Protein AF-0000000068163177 (afdb_homodimer)

Sequence (232 aa):
MLRAKVLPQILAQANTNGVQGTILLNEEGSLLASTGAGDHVVVAAIASNVWAQFQKLGNQDLEYMLFDCEQGRVVMTKVSTHLLCLYSDKSAEFGMLKRKAQVLREYLQEPLQQVFMLRAKVLPQILAQANTNGVQGTILLNEEGSLLASTGAGDHVVVAAIASNVWAQFQKLGNQDLEYMLFDCEQGRVVMTKVSTHLLCLYSDKSAEFGMLKRKAQVLREYLQEPLQQVF

Radius of gyration: 18.19 Å; Cα contacts (8 Å, |Δi|>4): 453; chains: 2; bounding box: 30×56×36 Å

Secondary structure (DSSP, 8-state):
---TTHHHHHHHTT--TTEEEEEEE-TTS-EEEEEESS-HHHHHHHHHHHHHHHHHTT-TTEEEEEEEESS-EEEEEEETTEEEEEEE-TTS-HHHHHHHHHHHHHHHHHHHHHH-/---TTHHHHHHHTT--TTEEEEEEE-TTS-EEEEEESS-HHHHHHHHHHHHHHHHHTT-TTEEEEEEEESS-EEEEEEETTEEEEEEE-TTS-HHHHHHHHHHHHHHHHHHHHHH-

Organism: Acanthamoeba castellanii (strain ATCC 30010 / Neff) (NCBI:txid1257118)

Foldseek 3Di:
DPPLVCLQVLQVVLCPQFWAKKFKFALVLHTSYMDGDDDVSVVSVVQNVVVVVVVVVPPVPDAKDWDDDPAWIKIWGDQPRMIMMIIGGPRDDPVSRVVSVVVSSVVCNVVVVVVD/DPPLVCLQVLQVVLCPQFWAKKFKFALVLHTSYMDGDDDVSVVSVVQNVVVVVVVVVPPVPDAKDWDDDPAWIKIWGDQPRMIMMIIGGPRDDPVSRVVSVVVSSVVCNVVVVVVD

pLDDT: mean 89.96, std 9.9, range [46.81, 98.0]

Solvent-accessible surface area (backbone atoms only — not comparable to full-atom values): 12173 Å² total; per-residue (Å²): 112,72,48,80,76,51,49,34,60,59,43,44,69,53,49,50,81,45,29,39,22,28,38,33,23,41,77,86,33,46,80,74,38,59,33,73,65,79,63,61,69,62,49,32,52,50,53,38,51,54,52,53,56,48,53,69,72,62,54,80,55,62,54,37,42,35,38,39,36,84,77,19,31,37,35,36,33,70,38,78,70,25,38,37,37,40,35,23,35,75,81,38,49,68,68,57,52,48,49,46,50,48,55,50,39,64,67,43,32,63,44,47,52,74,67,90,109,71,47,79,75,50,49,35,59,58,41,43,71,53,49,49,80,45,29,41,21,28,36,34,22,41,77,86,32,47,80,74,39,59,32,72,64,78,64,62,69,61,50,32,53,52,52,39,49,54,52,52,56,48,52,68,73,62,55,80,56,63,53,38,41,36,37,40,36,83,77,19,31,37,37,36,33,69,37,76,69,26,39,39,37,38,34,24,35,74,80,38,50,68,68,58,52,48,48,46,50,49,54,50,40,65,67,43,32,62,44,48,51,73,67,89

InterPro domains:
  IPR004942 R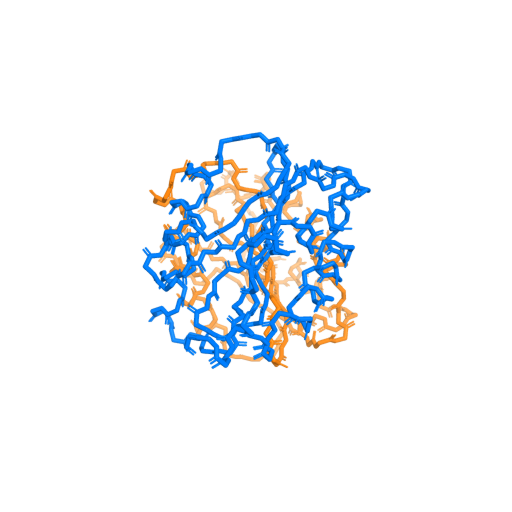oadblock/LAMTOR2 domain [PF03259] (11-85)
  IPR004942 Roadblock/LAMTOR2 domain [SM00960] (7-88)
  IPR037587 Ragulator complex protein LAMTOR2-like [PTHR13323] (1-115)

Structure (mmCIF, N/CA/C/O backbone):
data_AF-0000000068163177-model_v1
#
loop_
_entity.id
_entity.type
_entity.pdbx_description
1 polymer 'Roadblock/LC7 domain containing protein'
#
loop_
_atom_site.group_PDB
_atom_site.id
_atom_site.type_symbol
_atom_site.label_atom_id
_atom_site.label_alt_id
_atom_site.label_comp_id
_atom_site.label_asym_id
_atom_site.label_entity_id
_atom_site.label_seq_id
_atom_site.pdbx_PDB_ins_code
_atom_site.Cartn_x
_atom_site.Cartn_y
_atom_site.Cartn_z
_atom_site.occupancy
_atom_site.B_iso_or_equiv
_atom_site.auth_seq_id
_atom_site.auth_comp_id
_atom_site.auth_asym_id
_atom_site.auth_atom_id
_atom_site.pdbx_PDB_model_num
ATOM 1 N N . MET A 1 1 ? -8.633 27.281 13.719 1 46.81 1 MET A N 1
ATOM 2 C CA . MET A 1 1 ? -7.891 27.25 12.461 1 46.81 1 MET A CA 1
ATOM 3 C C . MET A 1 1 ? -6.504 26.641 12.656 1 46.81 1 MET A C 1
ATOM 5 O O . MET A 1 1 ? -5.77 27.047 13.562 1 46.81 1 MET A O 1
ATOM 9 N N . LEU A 1 2 ? -6.484 25.344 12.32 1 55.66 2 LEU A N 1
ATOM 10 C CA . LEU A 1 2 ? -5.164 24.812 12.609 1 55.66 2 LEU A CA 1
ATOM 11 C C . LEU A 1 2 ? -4.07 25.75 12.125 1 55.66 2 LEU A C 1
ATOM 13 O O . LEU A 1 2 ? -4.078 26.188 10.969 1 55.66 2 LEU A O 1
ATOM 17 N N . ARG A 1 3 ? -3.66 26.594 13.016 1 64 3 ARG A N 1
ATOM 18 C CA . ARG A 1 3 ? -2.586 27.531 12.703 1 64 3 ARG A CA 1
ATOM 19 C C . ARG A 1 3 ? -1.446 26.844 11.969 1 64 3 ARG A C 1
ATOM 21 O O . ARG A 1 3 ? -1.137 25.672 12.25 1 64 3 ARG A O 1
ATOM 28 N N . ALA A 1 4 ? -1.081 27.234 10.867 1 69.62 4 ALA A N 1
ATOM 29 C CA . ALA A 1 4 ? 0.028 26.797 10.023 1 69.62 4 ALA A CA 1
ATOM 30 C C . ALA A 1 4 ? 1.229 26.391 10.867 1 69.62 4 ALA A C 1
ATOM 32 O O . ALA A 1 4 ? 1.908 25.406 10.555 1 69.62 4 ALA A O 1
ATOM 33 N N . LYS A 1 5 ? 1.242 27 12.148 1 78 5 LYS A N 1
ATOM 34 C CA . LYS A 1 5 ? 2.443 26.766 12.953 1 78 5 LYS A CA 1
ATOM 35 C C . LYS A 1 5 ? 2.346 25.453 13.727 1 78 5 LYS A C 1
ATOM 37 O O . LYS A 1 5 ? 3.365 24.844 14.062 1 78 5 LYS A O 1
ATOM 42 N N . VAL A 1 6 ? 1.145 25.016 13.922 1 87.69 6 VAL A N 1
ATOM 43 C CA . VAL A 1 6 ? 0.939 23.859 14.781 1 87.69 6 VAL A CA 1
ATOM 44 C C . VAL A 1 6 ? 1.024 22.578 13.961 1 87.69 6 VAL A C 1
ATOM 46 O O . VAL A 1 6 ? 1.358 21.516 14.492 1 87.69 6 VAL A O 1
ATOM 49 N N . LEU A 1 7 ? 0.877 22.734 12.656 1 91.75 7 LEU A N 1
ATOM 50 C CA . LEU A 1 7 ? 0.772 21.562 11.789 1 91.75 7 LEU A CA 1
ATOM 51 C C . LEU A 1 7 ? 2.084 20.781 11.766 1 91.75 7 LEU A C 1
ATOM 53 O O . LEU A 1 7 ? 2.102 19.578 12.008 1 91.75 7 LEU A O 1
ATOM 57 N N . PRO A 1 8 ? 3.141 21.547 11.633 1 92.44 8 PRO A N 1
ATOM 58 C CA . PRO A 1 8 ? 4.398 20.797 11.641 1 92.44 8 PRO A CA 1
ATOM 59 C C . PRO A 1 8 ? 4.688 20.156 13 1 92.44 8 PRO A C 1
ATOM 61 O O . PRO A 1 8 ? 5.273 19.078 13.055 1 92.44 8 PRO A O 1
ATOM 64 N N . GLN A 1 9 ? 4.301 20.781 13.992 1 92.69 9 GLN A N 1
ATOM 65 C CA . GLN A 1 9 ? 4.504 20.234 15.328 1 92.69 9 GLN A CA 1
ATOM 66 C C . GLN A 1 9 ? 3.723 18.938 15.516 1 92.69 9 GLN A C 1
ATOM 68 O O . GLN A 1 9 ? 4.227 17.984 16.109 1 92.69 9 GLN A O 1
ATOM 73 N N . ILE A 1 10 ? 2.553 18.938 15.008 1 94.75 10 ILE A N 1
ATOM 74 C CA . ILE A 1 10 ? 1.701 17.75 15.102 1 94.75 10 ILE A CA 1
ATOM 75 C C . ILE A 1 10 ? 2.295 16.625 14.258 1 94.75 10 ILE A C 1
ATOM 77 O O . ILE A 1 10 ? 2.383 15.484 14.711 1 94.75 10 ILE A O 1
ATOM 81 N N . LEU A 1 11 ? 2.738 16.969 13.086 1 96.38 11 LEU A N 1
ATOM 82 C CA . LEU A 1 11 ? 3.311 15.977 12.18 1 96.38 11 LEU A CA 1
ATOM 83 C C . LEU A 1 11 ? 4.59 15.383 12.758 1 96.38 11 LEU A C 1
ATOM 85 O O . LEU A 1 11 ? 4.855 14.188 12.594 1 96.38 11 LEU A O 1
ATOM 89 N N . ALA A 1 12 ? 5.324 16.141 13.461 1 95.75 12 ALA A N 1
ATOM 90 C CA . ALA A 1 12 ? 6.625 15.742 13.984 1 95.75 12 ALA A CA 1
ATOM 91 C C . ALA A 1 12 ? 6.48 14.633 15.031 1 95.75 12 ALA A C 1
ATOM 93 O O . ALA A 1 12 ? 7.418 13.867 15.266 1 95.75 12 ALA A O 1
ATOM 94 N N . GLN A 1 13 ? 5.332 14.539 15.594 1 94.81 13 GLN A N 1
ATOM 95 C CA . GLN A 1 13 ? 5.082 13.523 16.625 1 94.81 13 GLN A CA 1
ATOM 96 C C . GLN A 1 13 ? 5.16 12.117 16.031 1 94.81 13 GLN A C 1
ATOM 98 O O . GLN A 1 13 ? 5.379 11.148 16.75 1 94.81 13 GLN A O 1
ATOM 103 N N . ALA A 1 14 ? 4.988 12.031 14.758 1 96.19 14 ALA A N 1
ATOM 104 C CA . ALA A 1 14 ? 5 10.727 14.117 1 96.19 14 ALA A CA 1
ATOM 105 C C . ALA A 1 14 ? 6.426 10.305 13.758 1 96.19 14 ALA A C 1
ATOM 107 O O . ALA A 1 14 ? 6.672 9.133 13.445 1 96.19 14 ALA A O 1
ATOM 108 N N . ASN A 1 15 ? 7.391 11.234 13.859 1 95.88 15 ASN A N 1
ATOM 109 C CA . ASN A 1 15 ? 8.742 10.961 13.383 1 95.88 15 ASN A CA 1
ATOM 110 C C . ASN A 1 15 ? 9.578 10.242 14.438 1 95.88 15 ASN A C 1
ATOM 112 O O . ASN A 1 15 ? 10.633 10.734 14.844 1 95.88 15 ASN A O 1
ATOM 116 N N . THR A 1 16 ? 9.117 9.164 14.859 1 95.38 16 THR A N 1
ATOM 117 C CA . THR A 1 16 ? 9.781 8.289 15.82 1 95.38 16 THR A CA 1
ATOM 118 C C . THR A 1 16 ? 9.805 6.848 15.305 1 95.38 16 THR A C 1
ATOM 120 O O . THR A 1 16 ? 9.117 6.516 14.344 1 95.38 16 THR A O 1
ATOM 123 N N . ASN A 1 17 ? 10.68 6.031 15.844 1 94.25 17 ASN A N 1
ATOM 124 C CA . ASN A 1 17 ? 10.719 4.598 15.57 1 94.25 17 ASN A CA 1
ATOM 125 C C . ASN A 1 17 ? 10.906 4.309 14.086 1 94.25 17 ASN A C 1
ATOM 127 O O . ASN A 1 17 ? 10.148 3.535 13.5 1 94.25 17 ASN A O 1
ATOM 131 N N . GLY A 1 18 ? 11.875 5.023 13.492 1 95.06 18 GLY A N 1
ATOM 132 C CA . GLY A 1 18 ? 12.266 4.727 12.125 1 95.06 18 GLY A CA 1
ATOM 133 C C . GLY A 1 18 ? 11.578 5.613 11.102 1 95.06 18 GLY A C 1
ATOM 134 O O . GLY A 1 18 ? 11.969 5.637 9.938 1 95.06 18 GLY A O 1
ATOM 135 N N . VAL A 1 19 ? 10.555 6.371 11.547 1 96.88 19 VAL A N 1
ATOM 136 C CA . VAL A 1 19 ? 9.891 7.316 10.656 1 96.88 19 VAL A CA 1
ATOM 137 C C . VAL A 1 19 ? 10.797 8.516 10.398 1 96.88 19 VAL A C 1
ATOM 139 O O . VAL A 1 19 ? 11.242 9.18 11.336 1 96.88 19 VAL A O 1
ATOM 142 N N . GLN A 1 20 ? 11.047 8.734 9.164 1 96.56 20 GLN A N 1
ATOM 143 C CA . GLN A 1 20 ? 12.031 9.75 8.781 1 96.56 20 GLN A CA 1
ATOM 144 C C . GLN A 1 20 ? 11.352 11.07 8.438 1 96.56 20 GLN A C 1
ATOM 146 O O . GLN A 1 20 ? 11.977 12.133 8.523 1 96.56 20 GLN A O 1
ATOM 151 N N . GLY A 1 21 ? 10.102 10.945 8.008 1 96.94 21 GLY A N 1
ATOM 152 C CA . GLY A 1 21 ? 9.406 12.172 7.652 1 96.94 21 GLY A CA 1
ATOM 153 C C . GLY A 1 21 ? 7.906 11.984 7.512 1 96.94 21 GLY A C 1
ATOM 154 O O . GLY A 1 21 ? 7.43 10.867 7.328 1 96.94 21 GLY A O 1
ATOM 155 N N . THR A 1 22 ? 7.199 13.07 7.691 1 97.94 22 THR A N 1
ATOM 156 C CA . THR A 1 22 ? 5.746 13.156 7.555 1 97.94 22 THR A CA 1
ATOM 157 C C . THR A 1 22 ? 5.348 14.406 6.777 1 97.94 22 THR A C 1
ATOM 159 O O . THR A 1 22 ? 5.82 15.508 7.074 1 97.94 22 THR A O 1
ATOM 162 N N . ILE A 1 23 ? 4.52 14.203 5.766 1 97.62 23 ILE A N 1
ATOM 163 C CA . ILE A 1 23 ? 4.121 15.359 4.977 1 97.62 23 ILE A CA 1
ATOM 164 C C . ILE A 1 23 ? 2.604 15.383 4.812 1 97.62 23 ILE A C 1
ATOM 166 O O . ILE A 1 23 ? 1.957 14.328 4.832 1 97.62 23 ILE A O 1
ATOM 170 N N . LEU A 1 24 ? 2.062 16.547 4.707 1 97.06 24 LEU A N 1
ATOM 171 C CA . LEU A 1 24 ? 0.651 16.797 4.43 1 97.06 24 LEU A CA 1
ATOM 172 C C . LEU A 1 24 ? 0.483 17.594 3.143 1 97.06 24 LEU A C 1
ATOM 174 O O . LEU A 1 24 ? 1.096 18.656 2.977 1 97.06 24 LEU A O 1
ATOM 178 N N . LEU A 1 25 ? -0.312 17.047 2.297 1 96.81 25 LEU A N 1
ATOM 179 C CA . LEU A 1 25 ? -0.521 17.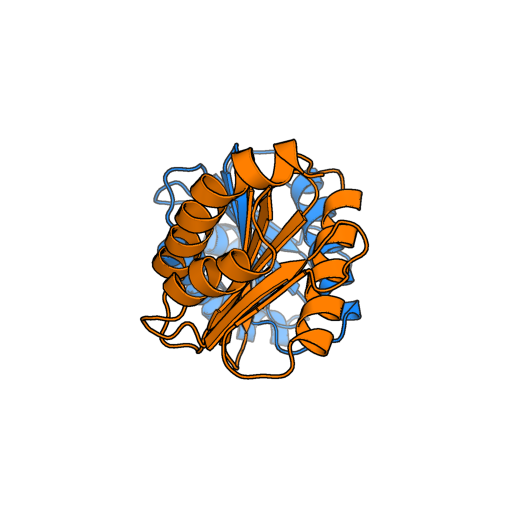656 0.991 1 96.81 25 LEU A CA 1
ATOM 180 C C . LEU A 1 25 ? -1.972 18.094 0.823 1 96.81 25 LEU A C 1
ATOM 182 O O . LEU A 1 25 ? -2.883 17.469 1.362 1 96.81 25 LEU A O 1
ATOM 186 N N . ASN A 1 26 ? -2.182 19.094 0.097 1 94.44 26 ASN A N 1
ATOM 187 C CA . ASN A 1 26 ? -3.551 19.438 -0.269 1 94.44 26 ASN A CA 1
ATOM 188 C C . ASN A 1 26 ? -4.035 18.641 -1.467 1 94.44 26 ASN A C 1
ATOM 190 O O . ASN A 1 26 ? -3.336 17.734 -1.938 1 94.44 26 ASN A O 1
ATOM 194 N N . GLU A 1 27 ? -5.211 18.953 -1.927 1 89.81 27 GLU A N 1
ATOM 195 C CA . GLU A 1 27 ? -5.855 18.172 -2.971 1 89.81 27 GLU A CA 1
ATOM 196 C C . GLU A 1 27 ? -5.086 18.25 -4.285 1 89.81 27 GLU A C 1
ATOM 198 O O . GLU A 1 27 ? -5.129 17.328 -5.098 1 89.81 27 GLU A O 1
ATOM 203 N N . GLU A 1 28 ? -4.309 19.297 -4.445 1 92.12 28 GLU A N 1
ATOM 204 C CA . GLU A 1 28 ? -3.551 19.531 -5.672 1 92.12 28 GLU A CA 1
ATOM 205 C C . GLU A 1 28 ? -2.184 18.859 -5.609 1 92.12 28 GLU A C 1
ATOM 207 O O . GLU A 1 28 ? -1.454 18.828 -6.602 1 92.12 28 GLU A O 1
ATOM 212 N N . GLY A 1 29 ? -1.854 18.391 -4.461 1 94.06 29 GLY A N 1
ATOM 213 C CA . GLY A 1 29 ? -0.561 17.75 -4.301 1 94.06 29 GLY A CA 1
ATOM 214 C C . GLY A 1 29 ? 0.517 18.688 -3.793 1 94.06 29 GLY A C 1
ATOM 215 O O . GLY A 1 29 ? 1.697 18.328 -3.773 1 94.06 29 GLY A O 1
ATOM 216 N N . SER A 1 30 ? 0.108 19.844 -3.453 1 94.38 30 SER A N 1
ATOM 217 C CA . SER A 1 30 ? 1.048 20.797 -2.895 1 94.38 30 SER A CA 1
ATOM 218 C C . SER A 1 30 ? 1.297 20.547 -1.414 1 94.38 30 SER A C 1
ATOM 220 O O . SER A 1 30 ? 0.374 20.188 -0.677 1 94.38 30 SER A O 1
ATOM 222 N N . LEU A 1 31 ? 2.469 20.875 -0.985 1 94.62 31 LEU A N 1
ATOM 223 C CA . LEU A 1 31 ? 2.887 20.641 0.394 1 94.62 31 LEU A CA 1
ATOM 224 C C . LEU A 1 31 ? 2.27 21.672 1.331 1 94.62 31 LEU A C 1
ATOM 226 O O . LEU A 1 31 ? 2.426 22.875 1.123 1 94.62 31 LEU A O 1
ATOM 230 N N . LEU A 1 32 ? 1.556 21.234 2.318 1 93.25 32 LEU A N 1
ATOM 231 C CA . LEU A 1 32 ? 1.013 22.109 3.35 1 93.25 32 LEU A CA 1
ATOM 232 C C . LEU A 1 32 ? 1.948 22.172 4.551 1 93.25 32 LEU A C 1
ATOM 234 O O . LEU A 1 32 ? 2.098 23.234 5.168 1 93.25 32 LEU A O 1
ATOM 238 N N . ALA A 1 33 ? 2.5 21.094 4.859 1 94.94 33 ALA A N 1
ATOM 239 C CA . ALA A 1 33 ? 3.434 20.984 5.977 1 94.94 33 ALA A CA 1
ATOM 240 C C . ALA A 1 33 ? 4.297 19.734 5.852 1 94.94 33 ALA A C 1
ATOM 242 O O . ALA A 1 33 ? 3.889 18.75 5.227 1 94.94 33 ALA A O 1
ATOM 243 N N . SER A 1 34 ? 5.402 19.766 6.387 1 96.56 34 SER A N 1
ATOM 244 C CA . SER A 1 34 ? 6.32 18.641 6.332 1 96.56 34 SER A CA 1
ATOM 245 C C . SER A 1 34 ? 7.293 18.656 7.504 1 96.56 34 SER A C 1
ATOM 247 O O . SER A 1 34 ? 7.617 19.719 8.031 1 96.56 34 SER A O 1
ATOM 249 N N . THR A 1 35 ? 7.672 17.531 7.898 1 96.75 35 THR A N 1
ATOM 250 C CA . THR A 1 35 ? 8.688 17.359 8.938 1 96.75 35 THR A CA 1
ATOM 251 C C . THR A 1 35 ? 9.609 16.188 8.602 1 96.75 35 THR A C 1
ATOM 253 O O . THR A 1 35 ? 9.211 15.258 7.891 1 96.75 35 THR A O 1
ATOM 256 N N . GLY A 1 36 ? 10.891 16.312 9.203 1 95.12 36 GLY A N 1
ATOM 257 C CA . GLY A 1 36 ? 11.828 15.219 9.008 1 95.12 36 GLY A CA 1
ATOM 258 C C . GLY A 1 36 ? 12.867 15.508 7.938 1 95.12 36 GLY A C 1
ATOM 259 O O . GLY A 1 36 ? 13.062 16.656 7.551 1 95.12 36 GLY A O 1
ATOM 260 N N . ALA A 1 37 ? 13.492 14.461 7.586 1 89.81 37 ALA A N 1
ATOM 261 C CA . ALA A 1 37 ? 14.594 14.555 6.629 1 89.81 37 ALA A CA 1
ATOM 262 C C . ALA A 1 37 ? 14.141 14.141 5.23 1 89.81 37 ALA A C 1
ATOM 264 O O . ALA A 1 37 ? 13.125 13.453 5.078 1 89.81 37 ALA A O 1
ATOM 265 N N . GLY A 1 38 ? 14.867 14.672 4.223 1 86 38 GLY A N 1
ATOM 266 C CA . GLY A 1 38 ? 14.609 14.227 2.863 1 86 38 GLY A CA 1
ATOM 267 C C . GLY A 1 38 ? 14.07 15.32 1.965 1 86 38 GLY A C 1
ATOM 268 O O . GLY A 1 38 ? 13.898 16.469 2.404 1 86 38 GLY A O 1
ATOM 269 N N . ASP A 1 39 ? 13.82 14.898 0.741 1 90.75 39 ASP A N 1
ATOM 270 C CA . ASP A 1 39 ? 13.266 15.812 -0.251 1 90.75 39 ASP A CA 1
ATOM 271 C C . ASP A 1 39 ? 11.742 15.727 -0.281 1 90.75 39 ASP A C 1
ATOM 273 O O . ASP A 1 39 ? 11.172 14.961 -1.063 1 90.75 39 ASP A O 1
ATOM 277 N N . HIS A 1 40 ? 11.086 16.562 0.442 1 93.5 40 HIS A N 1
ATOM 278 C CA . HIS A 1 40 ? 9.648 16.5 0.667 1 93.5 40 HIS A CA 1
ATOM 279 C C . HIS A 1 40 ? 8.875 16.875 -0.592 1 93.5 40 HIS A C 1
ATOM 281 O O . HIS A 1 40 ? 7.77 16.375 -0.818 1 93.5 40 HIS A O 1
ATOM 287 N N . VAL A 1 41 ? 9.445 17.75 -1.405 1 92.06 41 VAL A N 1
ATOM 288 C CA . VAL A 1 41 ? 8.758 18.172 -2.623 1 92.06 41 VAL A CA 1
ATOM 289 C C . VAL A 1 41 ? 8.711 17 -3.615 1 92.06 41 VAL A C 1
ATOM 291 O O . VAL A 1 41 ? 7.684 16.781 -4.266 1 92.06 41 VAL A O 1
ATOM 294 N N . VAL A 1 42 ? 9.797 16.266 -3.656 1 88.81 42 VAL A N 1
ATOM 295 C CA . VAL A 1 42 ? 9.859 15.102 -4.543 1 88.81 42 VAL A CA 1
ATOM 296 C C . VAL A 1 42 ? 8.883 14.031 -4.055 1 88.81 42 VAL A C 1
ATOM 298 O O . VAL A 1 42 ? 8.117 13.469 -4.844 1 88.81 42 VAL A O 1
ATOM 301 N N . VAL A 1 43 ? 8.82 13.82 -2.76 1 90.69 43 VAL A N 1
ATOM 302 C CA . VAL A 1 43 ? 7.934 12.828 -2.176 1 90.69 43 VAL A CA 1
ATOM 303 C C . VAL A 1 43 ? 6.48 13.242 -2.391 1 90.69 43 VAL A C 1
ATOM 305 O O . VAL A 1 43 ? 5.637 12.414 -2.736 1 90.69 43 VAL A O 1
ATOM 308 N N . ALA A 1 44 ? 6.289 14.5 -2.307 1 94.31 44 ALA A N 1
ATOM 309 C CA . ALA A 1 44 ? 4.938 15.031 -2.488 1 94.31 44 ALA A CA 1
ATOM 310 C C . ALA A 1 44 ? 4.434 14.766 -3.904 1 94.31 44 ALA A C 1
ATOM 312 O O . ALA A 1 44 ? 3.295 14.328 -4.094 1 94.31 44 ALA A O 1
ATOM 313 N N . ALA A 1 45 ? 5.242 14.977 -4.832 1 90.12 45 ALA A N 1
ATOM 314 C CA . ALA A 1 45 ? 4.891 14.773 -6.234 1 90.12 45 ALA A CA 1
ATOM 315 C C . ALA A 1 45 ? 4.547 13.312 -6.508 1 90.12 45 ALA A C 1
ATOM 317 O O . ALA A 1 45 ? 3.529 13.016 -7.137 1 90.12 45 ALA A O 1
ATOM 318 N N . ILE A 1 46 ? 5.324 12.492 -5.941 1 86.88 46 ILE A N 1
ATOM 319 C CA . ILE A 1 46 ? 5.133 11.062 -6.152 1 86.88 46 ILE A CA 1
ATOM 320 C C . ILE A 1 46 ? 3.863 10.602 -5.438 1 86.88 46 ILE A C 1
ATOM 322 O O . ILE A 1 46 ? 2.996 9.969 -6.043 1 86.88 46 ILE A O 1
ATOM 326 N N . ALA A 1 47 ? 3.795 10.945 -4.184 1 92.19 47 ALA A N 1
ATOM 327 C CA . ALA A 1 47 ? 2.66 10.531 -3.359 1 92.19 47 ALA A CA 1
ATOM 328 C C . ALA A 1 47 ? 1.343 11.016 -3.961 1 92.19 47 ALA A C 1
ATOM 330 O O . ALA A 1 47 ? 0.386 10.242 -4.066 1 92.19 47 ALA A O 1
ATOM 331 N N . SER A 1 48 ? 1.329 12.219 -4.395 1 93.25 48 SER A N 1
ATOM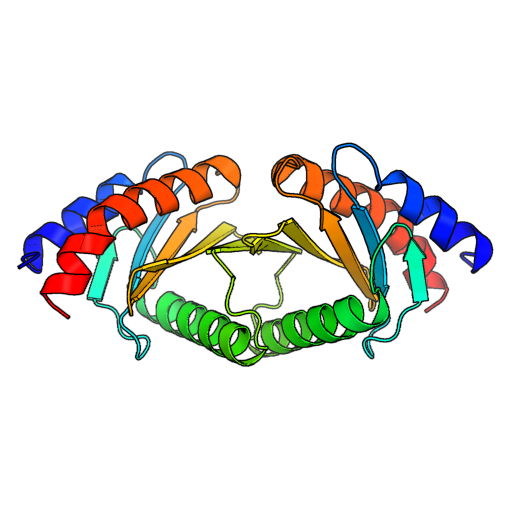 332 C CA . SER A 1 48 ? 0.095 12.773 -4.941 1 93.25 48 SER A CA 1
ATOM 333 C C . SER A 1 48 ? -0.304 12.07 -6.234 1 93.25 48 SER A C 1
ATOM 335 O O . SER A 1 48 ? -1.486 11.805 -6.465 1 93.25 48 SER A O 1
ATOM 337 N N . ASN A 1 49 ? 0.6 11.742 -7.051 1 87.31 49 ASN A N 1
ATOM 338 C CA . ASN A 1 49 ? 0.319 11.039 -8.297 1 87.31 49 ASN A CA 1
ATOM 339 C C . ASN A 1 49 ? -0.205 9.633 -8.047 1 87.31 49 ASN A C 1
ATOM 341 O O . ASN A 1 49 ? -1.189 9.211 -8.656 1 87.31 49 ASN A O 1
ATOM 345 N N . VAL A 1 50 ? 0.372 8.984 -7.215 1 86.75 50 VAL A N 1
ATOM 346 C CA . VAL A 1 50 ? 0.002 7.609 -6.902 1 86.75 50 VAL A CA 1
ATOM 347 C C . VAL A 1 50 ? -1.41 7.574 -6.324 1 86.75 50 VAL A C 1
ATOM 349 O O . VAL A 1 50 ? -2.25 6.785 -6.766 1 86.75 50 VAL A O 1
ATOM 352 N N . TRP A 1 51 ? -1.615 8.43 -5.398 1 90.94 51 TRP A N 1
ATOM 353 C CA . TRP A 1 51 ? -2.932 8.477 -4.77 1 90.94 51 TRP A CA 1
ATOM 354 C C . TRP A 1 51 ? -4.008 8.852 -5.781 1 90.94 51 TRP A C 1
ATOM 356 O O . TRP A 1 51 ? -5.078 8.242 -5.816 1 90.94 51 TRP A O 1
ATOM 366 N N . ALA A 1 52 ? -3.709 9.844 -6.609 1 87.25 52 ALA A N 1
ATOM 367 C CA . ALA A 1 52 ? -4.668 10.305 -7.613 1 87.25 52 ALA A CA 1
ATOM 368 C C . ALA A 1 52 ? -5 9.188 -8.602 1 87.25 52 ALA A C 1
ATOM 370 O O . ALA A 1 52 ? -6.16 9.016 -8.984 1 87.25 52 ALA A O 1
ATOM 371 N N . GLN A 1 53 ? -4.066 8.477 -9.008 1 82.06 53 GLN A N 1
ATOM 372 C CA . GLN A 1 53 ? -4.27 7.379 -9.945 1 82.06 53 GLN A CA 1
ATOM 373 C C . GLN A 1 53 ? -5.121 6.273 -9.328 1 82.06 53 GLN A C 1
ATOM 375 O O . GLN A 1 53 ? -5.98 5.695 -9.992 1 82.06 53 GLN A O 1
ATOM 380 N N . PHE A 1 54 ? -4.848 6.027 -8.086 1 80.69 54 PHE A N 1
ATOM 381 C CA . PHE A 1 54 ? -5.633 5.02 -7.383 1 80.69 54 PHE A CA 1
ATOM 382 C C . PHE A 1 54 ? -7.094 5.449 -7.273 1 80.69 54 PHE A C 1
ATOM 384 O O . PHE A 1 54 ? -8 4.629 -7.441 1 80.69 54 PHE A O 1
ATOM 391 N N . GLN A 1 55 ? -7.336 6.656 -6.996 1 81.25 55 GLN A N 1
ATOM 392 C CA . GLN A 1 55 ? -8.688 7.184 -6.863 1 81.25 55 GLN A CA 1
ATOM 393 C C . GLN A 1 55 ? -9.461 7.051 -8.172 1 81.25 55 GLN A C 1
ATOM 395 O O . GLN A 1 55 ? -10.672 6.824 -8.164 1 81.25 55 GLN A O 1
ATOM 400 N N . LYS A 1 56 ? -8.781 7.141 -9.18 1 80.19 56 LYS A N 1
ATOM 401 C CA . LYS A 1 56 ? -9.414 7.035 -10.492 1 80.19 56 LYS A CA 1
ATOM 402 C C . LYS A 1 56 ? -9.891 5.613 -10.766 1 80.19 56 LYS A C 1
ATOM 404 O O . LYS A 1 56 ? -10.852 5.402 -11.508 1 80.19 56 LYS A O 1
ATOM 409 N N . LEU A 1 57 ? -9.203 4.617 -10.219 1 72.5 57 LEU A N 1
ATOM 410 C CA . LEU A 1 57 ? -9.516 3.215 -10.477 1 72.5 57 LEU A CA 1
ATOM 411 C C . LEU A 1 57 ? -10.727 2.766 -9.664 1 72.5 57 LEU A C 1
ATOM 413 O O . LEU A 1 57 ? -11.25 1.671 -9.875 1 72.5 57 LEU A O 1
ATOM 417 N N . GLY A 1 58 ? -11.5 3.725 -9.055 1 59.75 58 GLY A N 1
ATOM 418 C CA . GLY A 1 58 ? -12.828 3.518 -8.516 1 59.75 58 GLY A CA 1
ATOM 419 C C . GLY A 1 58 ? -12.82 2.871 -7.141 1 59.75 58 GLY A C 1
ATOM 420 O O . GLY A 1 58 ? -13.859 2.406 -6.664 1 59.75 58 GLY A O 1
ATOM 421 N N . ASN A 1 59 ? -11.664 2.59 -6.633 1 61.16 59 ASN A N 1
ATOM 422 C CA . ASN A 1 59 ? -11.797 1.98 -5.312 1 61.16 59 ASN A CA 1
ATOM 423 C C . ASN A 1 59 ? -11.812 3.033 -4.211 1 61.16 59 ASN A C 1
ATOM 425 O O . ASN A 1 59 ? -10.781 3.314 -3.6 1 61.16 59 ASN A O 1
ATOM 429 N N . GLN A 1 60 ? -13.109 3.648 -4.152 1 60.62 60 GLN A N 1
ATOM 430 C CA . GLN A 1 60 ? -13.352 4.816 -3.311 1 60.62 60 GLN A CA 1
ATOM 431 C C . GLN A 1 60 ? -13.211 4.469 -1.833 1 60.62 60 GLN A C 1
ATOM 433 O O . GLN A 1 60 ? -13.094 5.355 -0.988 1 60.62 60 GLN A O 1
ATOM 438 N N . ASP A 1 61 ? -13 3.191 -1.618 1 76.94 61 ASP A N 1
ATOM 439 C CA . ASP A 1 61 ? -13.023 2.891 -0.191 1 76.94 61 ASP A CA 1
ATOM 440 C C . ASP A 1 61 ? -11.625 2.58 0.33 1 76.94 61 ASP A C 1
ATOM 442 O O . ASP A 1 61 ? -11.469 1.892 1.342 1 76.94 61 ASP A O 1
ATOM 446 N N . LEU A 1 62 ? -10.703 3.193 -0.249 1 82.25 62 LEU A N 1
ATOM 447 C CA . LEU A 1 62 ? -9.336 2.963 0.206 1 82.25 62 LEU A CA 1
ATOM 448 C C . LEU A 1 62 ? -9.047 3.764 1.47 1 82.25 62 LEU A C 1
ATOM 450 O O . LEU A 1 62 ? -9.297 4.969 1.518 1 82.25 62 LEU A O 1
ATOM 454 N N . GLU A 1 63 ? -8.609 3.07 2.523 1 91.44 63 GLU A N 1
ATOM 455 C CA . GLU A 1 63 ? -8.289 3.758 3.771 1 91.44 63 GLU A CA 1
ATOM 456 C C . GLU A 1 63 ? -6.801 4.078 3.861 1 91.44 63 GLU A C 1
ATOM 458 O O . GLU A 1 63 ? -6.422 5.215 4.16 1 91.44 63 GLU A O 1
ATOM 463 N N . TYR A 1 64 ? -5.934 3.062 3.668 1 94.94 64 TYR A N 1
ATOM 464 C CA . TYR A 1 64 ? -4.488 3.242 3.748 1 94.94 64 TYR A CA 1
ATOM 465 C C . TYR A 1 64 ? -3.783 2.508 2.615 1 94.94 64 TYR A C 1
ATOM 467 O O . TYR A 1 64 ? -4.191 1.408 2.23 1 94.94 64 TYR A O 1
ATOM 475 N N . MET A 1 65 ? -2.82 3.182 2.072 1 93.94 65 MET A N 1
ATOM 476 C CA . MET A 1 65 ? -1.897 2.566 1.124 1 93.94 65 MET A CA 1
ATOM 477 C C . MET A 1 65 ? -0.496 2.465 1.717 1 93.94 65 MET A C 1
ATOM 479 O O . MET A 1 65 ? 0.042 3.453 2.221 1 93.94 65 MET A O 1
ATOM 483 N N . LEU A 1 66 ? 0.103 1.259 1.693 1 94.69 66 LEU A N 1
ATOM 484 C CA . LEU A 1 66 ? 1.446 1.054 2.223 1 94.69 66 LEU A CA 1
ATOM 485 C C . LEU A 1 66 ? 2.371 0.485 1.151 1 94.69 66 LEU A C 1
ATOM 487 O O . LEU A 1 66 ? 1.967 -0.38 0.372 1 94.69 66 LEU A O 1
ATOM 491 N N . PHE A 1 67 ? 3.568 1.022 1.153 1 92.88 67 PHE A N 1
ATOM 492 C CA . PHE A 1 67 ? 4.57 0.616 0.177 1 92.88 67 PHE A CA 1
ATOM 493 C C . PHE A 1 67 ? 5.832 0.12 0.874 1 92.88 67 PHE A C 1
ATOM 495 O O . PHE A 1 67 ? 6.328 0.759 1.805 1 92.88 67 PHE A O 1
ATOM 502 N N . ASP A 1 68 ? 6.23 -1.009 0.51 1 93.5 68 ASP A N 1
ATOM 503 C CA . ASP A 1 68 ? 7.527 -1.536 0.924 1 93.5 68 ASP A CA 1
ATOM 504 C C . ASP A 1 68 ? 8.547 -1.427 -0.203 1 93.5 68 ASP A C 1
ATOM 506 O O . ASP A 1 68 ? 8.453 -2.137 -1.206 1 93.5 68 ASP A O 1
ATOM 510 N N . CYS A 1 69 ? 9.477 -0.611 -0.088 1 88.94 69 CYS A N 1
ATOM 511 C CA . CYS A 1 69 ? 10.523 -0.392 -1.08 1 88.94 69 CYS A CA 1
ATOM 512 C C . CYS A 1 69 ? 11.891 -0.77 -0.523 1 88.94 69 CYS A C 1
ATOM 514 O O . CYS A 1 69 ? 12.039 -1.005 0.679 1 88.94 69 CYS A O 1
ATOM 516 N N . GLU A 1 70 ? 12.852 -0.88 -1.362 1 87 70 GLU A N 1
ATOM 517 C CA . GLU A 1 70 ? 14.195 -1.282 -0.962 1 87 70 GLU A CA 1
ATOM 518 C C . GLU A 1 70 ? 14.773 -0.319 0.07 1 87 70 GLU A C 1
ATOM 520 O O . GLU A 1 70 ? 15.477 -0.739 0.994 1 87 70 GLU A O 1
ATOM 525 N N . GLN A 1 71 ? 14.406 0.931 -0.085 1 85.5 71 GLN A N 1
ATOM 526 C CA . GLN A 1 71 ? 15.078 1.93 0.742 1 85.5 71 GLN A CA 1
ATOM 527 C C . GLN A 1 71 ? 14.203 2.342 1.923 1 85.5 71 GLN A C 1
ATOM 529 O O . GLN A 1 71 ? 14.641 3.09 2.797 1 85.5 71 GLN A O 1
ATOM 534 N N . GLY A 1 72 ? 12.977 1.92 1.959 1 91.44 72 GLY A N 1
ATOM 535 C CA . GLY A 1 72 ? 12.094 2.336 3.039 1 91.44 72 GLY A CA 1
ATOM 536 C C . GLY A 1 72 ? 10.641 1.969 2.801 1 91.44 72 GLY A C 1
ATOM 537 O O . GLY A 1 72 ? 10.336 1.164 1.917 1 91.44 72 GLY A O 1
ATOM 538 N N . ARG A 1 73 ? 9.836 2.461 3.693 1 94 73 ARG A N 1
ATOM 539 C CA . ARG A 1 73 ? 8.398 2.189 3.65 1 94 73 ARG A CA 1
ATOM 540 C C . ARG A 1 73 ? 7.598 3.484 3.713 1 94 73 ARG A C 1
ATOM 542 O O . ARG A 1 73 ? 8.062 4.484 4.258 1 94 73 ARG A O 1
ATOM 549 N N . VAL A 1 74 ? 6.438 3.428 3.072 1 94.38 74 VAL A N 1
ATOM 550 C CA . VAL A 1 74 ? 5.598 4.621 2.998 1 94.38 74 VAL A CA 1
ATOM 551 C C . VAL A 1 74 ? 4.148 4.25 3.303 1 94.38 74 VAL A C 1
ATOM 553 O O . VAL A 1 74 ? 3.67 3.189 2.895 1 94.38 74 VAL A O 1
ATOM 556 N N . VAL A 1 75 ? 3.475 5.055 4.047 1 96.88 75 VAL A N 1
ATOM 557 C CA . VAL A 1 75 ? 2.031 4.934 4.219 1 96.88 75 VAL A CA 1
ATOM 558 C C . VAL A 1 75 ? 1.351 6.238 3.805 1 96.88 75 VAL A C 1
ATOM 560 O O . VAL A 1 75 ? 1.866 7.328 4.07 1 96.88 75 VAL A O 1
ATOM 563 N N . MET A 1 76 ? 0.227 6.121 3.121 1 96.56 76 MET A N 1
ATOM 564 C CA . MET A 1 76 ? -0.563 7.27 2.691 1 96.56 76 MET A CA 1
ATOM 565 C C . MET A 1 76 ? -2.031 7.09 3.064 1 96.56 76 MET A C 1
ATOM 567 O O . MET A 1 76 ? -2.562 5.98 2.998 1 96.56 76 MET A O 1
ATOM 571 N N . THR A 1 77 ? -2.668 8.148 3.367 1 96.56 77 THR A N 1
ATOM 572 C CA . THR A 1 77 ? -4.102 8.125 3.639 1 96.56 77 THR A CA 1
ATOM 573 C C . THR A 1 77 ? -4.719 9.5 3.441 1 96.56 77 THR A C 1
ATOM 575 O O . THR A 1 77 ? -4.059 10.523 3.664 1 96.56 77 THR A O 1
ATOM 578 N N . LYS A 1 78 ? -5.91 9.477 3.088 1 94.88 78 LYS A N 1
ATOM 579 C CA . LYS A 1 78 ? -6.652 10.719 2.93 1 94.88 78 LYS A CA 1
ATOM 580 C C . LYS A 1 78 ? -7.125 11.258 4.277 1 94.88 78 LYS A C 1
ATOM 582 O O . LYS A 1 78 ? -7.594 10.492 5.125 1 94.88 78 LYS A O 1
ATOM 587 N N . VAL A 1 79 ? -6.973 12.508 4.438 1 95.12 79 VAL A N 1
ATOM 588 C CA . VAL A 1 79 ? -7.535 13.234 5.57 1 95.12 79 VAL A CA 1
ATOM 589 C C . VAL A 1 79 ? -8.398 14.391 5.07 1 95.12 79 VAL A C 1
ATOM 591 O O . VAL A 1 79 ? -7.879 15.461 4.738 1 95.12 79 VAL A O 1
ATOM 594 N N . SER A 1 80 ? -9.719 14.141 5.098 1 91.31 80 SER A N 1
ATOM 595 C CA . SER A 1 80 ? -10.617 15.078 4.43 1 91.31 80 SER A CA 1
ATOM 596 C C . SER A 1 80 ? -10.258 15.234 2.955 1 91.31 80 SER A C 1
ATOM 598 O O . SER A 1 80 ? -10.266 14.25 2.203 1 91.31 80 SER A O 1
ATOM 600 N N . THR A 1 81 ? -9.836 16.406 2.539 1 91.12 81 THR A N 1
ATOM 601 C CA . THR A 1 81 ? -9.484 16.625 1.138 1 91.12 81 THR A CA 1
ATOM 602 C C . THR A 1 81 ? -7.973 16.625 0.956 1 91.12 81 THR A C 1
ATOM 604 O O . THR A 1 81 ? -7.477 16.906 -0.136 1 91.12 81 THR A O 1
ATOM 607 N N . HIS A 1 82 ? -7.242 16.266 2.023 1 95.06 82 HIS A N 1
ATOM 608 C CA . HIS A 1 82 ? -5.785 16.297 2.016 1 95.06 82 HIS A CA 1
ATOM 609 C C . HIS A 1 82 ? -5.203 14.883 1.987 1 95.06 82 HIS A C 1
ATOM 611 O O . HIS A 1 82 ? -5.938 13.898 2.113 1 95.06 82 HIS A O 1
ATOM 617 N N . LEU A 1 83 ? -3.898 14.883 1.703 1 96.5 83 LEU A N 1
ATOM 618 C CA . LEU A 1 83 ? -3.184 13.609 1.675 1 96.5 83 LEU A CA 1
ATOM 619 C C . LEU A 1 83 ? -2.057 13.594 2.701 1 96.5 83 LEU A C 1
ATOM 621 O O . LEU A 1 83 ? -1.214 14.5 2.717 1 96.5 83 LEU A O 1
ATOM 625 N N . LEU A 1 84 ? -2.123 12.688 3.625 1 97.81 84 LEU A N 1
ATOM 626 C CA . LEU A 1 84 ? -1.086 12.461 4.625 1 97.81 84 LEU A CA 1
ATOM 627 C C . LEU A 1 84 ? -0.147 11.336 4.191 1 97.81 84 LEU A C 1
ATOM 629 O O . LEU A 1 84 ? -0.6 10.281 3.756 1 97.81 84 LEU A O 1
ATOM 633 N N . CYS A 1 85 ? 1.122 11.562 4.312 1 97.5 85 CYS A N 1
ATOM 634 C CA . CYS A 1 85 ? 2.121 10.57 3.924 1 97.5 85 CYS A CA 1
ATOM 635 C C . CYS A 1 85 ? 3.234 10.484 4.961 1 97.5 85 CYS A C 1
ATOM 637 O O . CYS A 1 85 ? 3.807 11.508 5.352 1 97.5 85 CYS A O 1
ATOM 639 N N . LEU A 1 86 ? 3.559 9.352 5.438 1 97.38 86 LEU A N 1
ATOM 640 C CA . LEU A 1 86 ? 4.691 9.062 6.309 1 97.38 86 LEU A CA 1
ATOM 641 C C . LEU A 1 86 ? 5.684 8.133 5.617 1 97.38 86 LEU A C 1
ATOM 643 O O . LEU A 1 86 ? 5.285 7.168 4.961 1 97.38 86 LEU A O 1
ATOM 647 N N . TYR A 1 87 ? 6.891 8.445 5.754 1 95.62 87 TYR A N 1
ATOM 648 C CA . TYR A 1 87 ? 7.898 7.57 5.168 1 95.62 87 TYR A CA 1
ATOM 649 C C . TYR A 1 87 ? 8.992 7.246 6.18 1 95.62 87 TYR A C 1
ATOM 651 O O . TYR A 1 87 ? 9.359 8.094 7 1 95.62 87 TYR A O 1
ATOM 659 N N . SER A 1 88 ? 9.477 6.043 6.145 1 96 88 SER A N 1
ATOM 660 C CA . SER A 1 88 ? 10.406 5.5 7.129 1 96 88 SER A CA 1
ATOM 661 C C . SER A 1 88 ? 11.531 4.723 6.449 1 96 88 SER A C 1
ATOM 663 O O . SER A 1 88 ? 11.508 4.516 5.234 1 96 88 SER A O 1
ATOM 665 N N . ASP A 1 89 ? 12.492 4.371 7.262 1 94.31 89 ASP A N 1
ATOM 666 C CA . ASP A 1 89 ? 13.453 3.371 6.801 1 94.31 89 ASP A CA 1
ATOM 667 C C . ASP A 1 89 ? 12.875 1.963 6.918 1 94.31 89 ASP A C 1
ATOM 669 O O . ASP A 1 89 ? 11.703 1.792 7.27 1 94.31 89 ASP A O 1
ATOM 673 N N . LYS A 1 90 ? 13.672 0.948 6.648 1 93.19 90 LYS A N 1
ATOM 674 C CA . LYS A 1 90 ? 13.188 -0.427 6.551 1 93.19 90 LYS A CA 1
ATOM 675 C C . LYS A 1 90 ? 13 -1.043 7.934 1 93.19 90 LYS A C 1
ATOM 677 O O . LYS A 1 90 ? 12.445 -2.139 8.062 1 93.19 90 LYS A O 1
ATOM 682 N N . SER A 1 91 ? 13.359 -0.334 8.992 1 93.81 91 SER A N 1
ATOM 683 C CA . SER A 1 91 ? 13.227 -0.87 10.344 1 93.81 91 SER A CA 1
ATOM 684 C C . SER A 1 91 ? 11.797 -0.714 10.859 1 93.81 91 SER A C 1
ATOM 686 O O . SER A 1 91 ? 11.375 -1.445 11.758 1 93.81 91 SER A O 1
ATOM 688 N N . ALA A 1 92 ? 11.039 0.24 10.297 1 93.44 92 ALA A N 1
ATOM 689 C CA . ALA A 1 92 ? 9.672 0.465 10.75 1 93.44 92 ALA A CA 1
ATOM 690 C C . ALA A 1 92 ? 8.734 -0.618 10.227 1 93.44 92 ALA A C 1
ATOM 692 O O . ALA A 1 92 ? 8.805 -0.994 9.055 1 93.44 92 ALA A O 1
ATOM 693 N N . GLU A 1 93 ? 7.883 -1.114 11.055 1 93 93 GLU A N 1
ATOM 694 C CA . GLU A 1 93 ? 6.867 -2.088 10.664 1 93 93 GLU A CA 1
ATOM 695 C C . GLU A 1 93 ? 5.645 -1.4 10.062 1 93 93 GLU A C 1
ATOM 697 O O . GLU A 1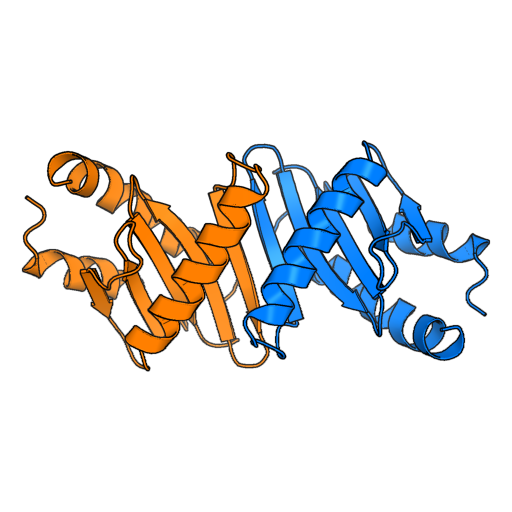 93 ? 5.309 -0.278 10.445 1 93 93 GLU A O 1
ATOM 702 N N . PHE A 1 94 ? 4.949 -2.156 9.273 1 93.69 94 PHE A N 1
ATOM 703 C CA . PHE A 1 94 ? 3.77 -1.607 8.617 1 93.69 94 PHE A CA 1
ATOM 704 C C . PHE A 1 94 ? 2.711 -1.212 9.641 1 93.69 94 PHE A C 1
ATOM 706 O O . PHE A 1 94 ? 2.098 -0.149 9.523 1 93.69 94 PHE A O 1
ATOM 713 N N . GLY A 1 95 ? 2.543 -2.131 10.539 1 93.06 95 GLY A N 1
ATOM 714 C CA . GLY A 1 95 ? 1.53 -1.849 11.547 1 93.06 95 GLY A CA 1
ATOM 715 C C . GLY A 1 95 ? 1.792 -0.566 12.312 1 93.06 95 GLY A C 1
ATOM 716 O O . GLY A 1 95 ? 0.865 0.201 12.586 1 93.06 95 GLY A O 1
ATOM 717 N N . MET A 1 96 ? 3.041 -0.314 12.641 1 94.5 96 MET A N 1
ATOM 718 C CA . MET A 1 96 ? 3.416 0.9 13.359 1 94.5 96 MET A CA 1
ATOM 719 C C . MET A 1 96 ? 3.201 2.135 12.492 1 94.5 96 MET A C 1
ATOM 721 O O . MET A 1 96 ? 2.633 3.129 12.945 1 94.5 96 MET A O 1
ATOM 725 N N . LEU A 1 97 ? 3.629 2.129 11.242 1 96.44 97 LEU A N 1
ATOM 726 C CA . LEU A 1 97 ? 3.449 3.232 10.305 1 96.44 97 LEU A CA 1
ATOM 727 C C . LEU A 1 97 ? 1.97 3.568 10.141 1 96.44 97 LEU A C 1
ATOM 729 O O . LEU A 1 97 ? 1.584 4.738 10.195 1 96.44 97 LEU A O 1
ATOM 733 N N . LYS A 1 98 ? 1.225 2.512 9.992 1 96.25 98 LYS A N 1
ATOM 734 C CA . LYS A 1 98 ? -0.213 2.697 9.828 1 96.25 98 LYS A CA 1
ATOM 735 C C . LYS A 1 98 ? -0.841 3.309 11.07 1 96.25 98 LYS A C 1
ATOM 737 O O . LYS A 1 98 ? -1.691 4.195 10.977 1 96.25 98 LYS A O 1
ATOM 742 N N . ARG A 1 99 ? -0.461 2.834 12.195 1 96.25 99 ARG A N 1
ATOM 743 C CA . ARG A 1 99 ? -1 3.367 13.438 1 96.25 99 ARG A CA 1
ATOM 744 C C . ARG A 1 99 ? -0.676 4.852 13.586 1 96.25 99 ARG A C 1
ATOM 746 O O . ARG A 1 99 ? -1.532 5.641 13.984 1 96.25 99 ARG A O 1
ATOM 753 N N . LYS A 1 100 ? 0.541 5.195 13.305 1 97.5 100 LYS A N 1
ATOM 754 C CA . LYS A 1 100 ? 0.93 6.598 13.391 1 97.5 100 LYS A CA 1
ATOM 755 C C . LYS A 1 100 ? 0.115 7.457 12.43 1 97.5 100 LYS A C 1
ATOM 757 O O . LYS A 1 100 ? -0.321 8.555 12.781 1 97.5 100 LYS A O 1
ATOM 762 N N . ALA A 1 101 ? -0.073 6.969 11.219 1 98 101 ALA A N 1
ATOM 763 C CA . ALA A 1 101 ? -0.9 7.684 10.25 1 98 101 ALA A CA 1
ATOM 764 C C . ALA A 1 101 ? -2.336 7.82 10.75 1 98 101 ALA A C 1
ATOM 766 O O . ALA A 1 101 ? -2.961 8.867 10.586 1 98 101 ALA A O 1
ATOM 767 N N . GLN A 1 102 ? -2.791 6.75 11.375 1 97.31 102 GLN A N 1
ATOM 768 C CA . GLN A 1 102 ? -4.156 6.73 11.891 1 97.31 102 GLN A CA 1
ATOM 769 C C . GLN A 1 102 ? -4.336 7.766 13 1 97.31 102 GLN A C 1
ATOM 771 O O . GLN A 1 102 ? -5.336 8.492 13.016 1 97.31 102 GLN A O 1
ATOM 776 N N . VAL A 1 103 ? -3.43 7.809 13.875 1 97.56 103 VAL A N 1
ATOM 777 C CA . VAL A 1 103 ? -3.475 8.766 14.977 1 97.56 103 VAL A CA 1
ATOM 778 C C . VAL A 1 103 ? -3.459 10.188 14.43 1 97.56 103 VAL A C 1
ATOM 780 O O . VAL A 1 103 ? -4.285 11.016 14.812 1 97.56 103 VAL A O 1
ATOM 783 N N . LEU A 1 104 ? -2.568 10.461 13.477 1 97.44 104 LEU A N 1
ATOM 784 C CA . LEU A 1 104 ? -2.482 11.789 12.883 1 97.44 104 LEU A CA 1
ATOM 785 C C . LEU A 1 104 ? -3.768 12.141 12.133 1 97.44 104 LEU A C 1
ATOM 787 O O . LEU A 1 104 ? -4.25 13.266 12.211 1 97.44 104 LEU A O 1
ATOM 791 N N . ARG A 1 105 ? -4.203 11.141 11.391 1 96.75 105 ARG A N 1
ATOM 792 C CA . ARG A 1 105 ? -5.434 11.344 10.641 1 96.75 105 ARG A CA 1
ATOM 793 C C . ARG A 1 105 ? -6.578 11.758 11.555 1 96.75 105 ARG A C 1
ATOM 795 O O . ARG A 1 105 ? -7.336 12.68 11.234 1 96.75 105 ARG A O 1
ATOM 802 N N . GLU A 1 106 ? -6.719 11.094 12.672 1 95.88 106 GLU A N 1
ATOM 803 C CA . GLU A 1 106 ? -7.781 11.375 13.633 1 95.88 106 GLU A CA 1
ATOM 804 C C . GLU A 1 106 ? -7.637 12.781 14.219 1 95.88 106 GLU A C 1
ATOM 806 O O . GLU A 1 106 ? -8.633 13.484 14.398 1 95.88 106 GLU A O 1
ATOM 811 N N . TYR A 1 107 ? -6.457 13.188 14.484 1 94.38 107 TYR A N 1
ATOM 812 C CA . TYR A 1 107 ? -6.184 14.5 15.055 1 94.38 107 TYR A CA 1
ATOM 813 C C . TYR A 1 107 ? -6.445 15.602 14.031 1 94.38 107 TYR A C 1
ATOM 815 O O . TYR A 1 107 ? -6.91 16.688 14.383 1 94.38 107 TYR A O 1
ATOM 823 N N . LEU A 1 108 ? -6.172 15.344 12.766 1 94.19 108 LEU A N 1
ATOM 824 C CA . LEU A 1 108 ? -6.156 16.391 11.75 1 94.19 108 LEU A CA 1
ATOM 825 C C . LEU A 1 108 ? -7.512 16.484 11.055 1 94.19 108 LEU A C 1
ATOM 827 O O . LEU A 1 108 ? -7.805 17.5 10.398 1 94.19 108 LEU A O 1
ATOM 831 N N . GLN A 1 109 ? -8.289 15.492 11.18 1 93.38 109 GLN A N 1
ATOM 832 C CA . GLN A 1 109 ? -9.523 15.414 10.406 1 93.38 109 GLN A CA 1
ATOM 833 C C . GLN A 1 109 ? -10.414 16.625 10.672 1 93.38 109 GLN A C 1
ATOM 835 O O . GLN A 1 109 ? -10.82 17.328 9.742 1 93.38 109 GLN A O 1
ATOM 840 N N . GLU A 1 110 ? -10.758 16.875 11.914 1 89.75 110 GLU A N 1
ATOM 841 C CA . GLU A 1 110 ? -11.68 17.953 12.266 1 89.75 110 GLU A CA 1
ATOM 842 C C . GLU A 1 110 ? -11.078 19.328 11.953 1 89.75 110 GLU A C 1
ATOM 844 O O . GLU A 1 110 ? -11.711 20.141 11.281 1 89.75 110 GLU A O 1
ATOM 849 N N . PRO A 1 111 ? -9.867 19.562 12.375 1 87.69 111 PRO A N 1
ATOM 850 C CA . PRO A 1 111 ? -9.266 20.859 12.07 1 87.69 111 PRO A CA 1
ATOM 851 C C . PRO A 1 111 ? -9.188 21.141 10.57 1 87.69 111 PRO A C 1
ATOM 853 O O . PRO A 1 111 ? -9.344 22.297 10.148 1 87.69 111 PRO A O 1
ATOM 856 N N . LEU A 1 112 ? -8.906 20.203 9.734 1 88.94 112 LEU A N 1
ATOM 857 C CA . LEU A 1 112 ? -8.742 20.406 8.305 1 88.94 112 LEU A CA 1
ATOM 858 C C . LEU A 1 112 ? -10.102 20.562 7.617 1 88.94 112 LEU A C 1
ATOM 860 O O . LEU A 1 112 ? -10.203 21.203 6.57 1 88.94 112 LEU A O 1
ATOM 864 N N . GLN A 1 113 ? -11.031 19.922 8.141 1 86.69 113 GLN A N 1
ATOM 865 C CA . GLN A 1 113 ? -12.375 20.062 7.598 1 86.69 113 GLN A CA 1
ATOM 866 C C . GLN A 1 113 ? -12.914 21.469 7.844 1 86.69 113 GLN A C 1
ATOM 868 O O . GLN A 1 113 ? -13.719 21.984 7.055 1 86.69 113 GLN A O 1
ATOM 873 N N . GLN A 1 114 ? -12.492 22.062 8.945 1 79.75 114 GLN A N 1
ATOM 874 C CA . GLN A 1 114 ? -13.008 23.375 9.336 1 79.75 114 GLN A CA 1
ATOM 875 C C . GLN A 1 114 ? -12.297 24.484 8.57 1 79.75 114 GLN A C 1
ATOM 877 O O . GLN A 1 114 ? -12.844 25.578 8.406 1 79.75 114 GLN A O 1
ATOM 882 N N . VAL A 1 115 ? -11.078 24.219 8.18 1 71.5 115 VAL A N 1
ATOM 883 C CA . VAL A 1 115 ? -10.305 25.281 7.551 1 71.5 115 VAL A CA 1
ATOM 884 C C . VAL A 1 115 ? -10.43 25.172 6.031 1 71.5 115 VAL A C 1
ATOM 886 O O . VAL A 1 115 ? -10.391 26.188 5.324 1 71.5 115 VAL A O 1
ATOM 889 N N . PHE A 1 116 ? -10.555 23.984 5.656 1 60.47 116 PHE A N 1
ATOM 890 C CA . PHE A 1 116 ? -10.602 23.797 4.211 1 60.47 116 PHE A CA 1
ATOM 891 C C . PHE A 1 116 ? -11.914 23.156 3.787 1 60.47 116 PHE A C 1
ATOM 893 O O . PHE A 1 116 ? -12.523 22.422 4.562 1 60.47 116 PHE A O 1
ATOM 900 N N . MET B 1 1 ? 8.758 -27.172 -15.711 1 46.88 1 MET B N 1
ATOM 901 C CA . MET B 1 1 ? 7.66 -26.312 -16.156 1 46.88 1 MET B CA 1
ATOM 902 C C . MET B 1 1 ? 6.531 -26.312 -15.117 1 46.88 1 MET B C 1
ATOM 904 O O . MET B 1 1 ? 6.086 -27.359 -14.672 1 46.88 1 MET B O 1
ATOM 908 N N . LEU B 1 2 ? 6.625 -25.25 -14.305 1 55.75 2 LEU B N 1
ATOM 909 C CA . LEU B 1 2 ? 5.574 -25.328 -13.297 1 55.75 2 LEU B CA 1
ATOM 910 C C . LEU B 1 2 ? 4.25 -25.75 -13.922 1 55.75 2 LEU B C 1
ATOM 912 O O . LEU B 1 2 ? 3.814 -25.172 -14.914 1 55.75 2 LEU B O 1
ATOM 916 N N . ARG B 1 3 ? 4.016 -27 -13.914 1 63.94 3 ARG B N 1
ATOM 917 C CA . ARG B 1 3 ? 2.768 -27.547 -14.445 1 63.94 3 ARG B CA 1
ATOM 918 C C . ARG B 1 3 ? 1.573 -26.703 -14 1 63.94 3 ARG B C 1
ATOM 920 O O . ARG B 1 3 ? 1.537 -26.219 -12.867 1 63.94 3 ARG B O 1
ATOM 927 N N . ALA B 1 4 ? 0.823 -26.188 -14.805 1 69.56 4 ALA B N 1
ATOM 928 C CA . ALA B 1 4 ? -0.413 -25.438 -14.625 1 69.56 4 ALA B CA 1
ATOM 929 C C . ALA B 1 4 ? -1.224 -25.984 -13.453 1 69.56 4 ALA B C 1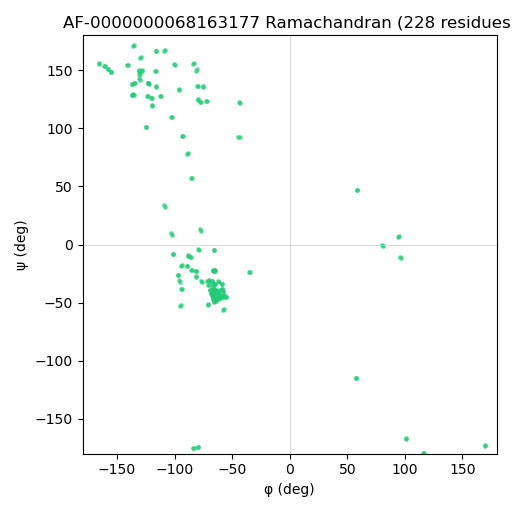
ATOM 931 O O . ALA B 1 4 ? -1.815 -25.203 -12.688 1 69.56 4 ALA B O 1
ATOM 932 N N . LYS B 1 5 ? -0.917 -27.328 -13.172 1 77.88 5 LYS B N 1
ATOM 933 C CA . LYS B 1 5 ? -1.768 -27.953 -12.164 1 77.88 5 LYS B CA 1
ATOM 934 C C . LYS B 1 5 ? -1.251 -27.688 -10.758 1 77.88 5 LYS B C 1
ATOM 936 O O . LYS B 1 5 ? -2.021 -27.703 -9.797 1 77.88 5 LYS B O 1
ATOM 941 N N . VAL B 1 6 ? 0.005 -27.375 -10.68 1 87.75 6 VAL B N 1
ATOM 942 C CA . VAL B 1 6 ? 0.629 -27.25 -9.367 1 87.75 6 VAL B CA 1
ATOM 943 C C . VAL B 1 6 ? 0.482 -25.812 -8.859 1 87.75 6 VAL B C 1
ATOM 945 O O . VAL B 1 6 ? 0.488 -25.562 -7.652 1 87.75 6 VAL B O 1
ATOM 948 N N . LEU B 1 7 ? 0.2 -24.891 -9.773 1 91.75 7 LEU B N 1
ATOM 949 C CA . LEU B 1 7 ? 0.205 -23.469 -9.43 1 91.75 7 LEU B CA 1
ATOM 950 C C . LEU B 1 7 ? -0.924 -23.141 -8.461 1 91.75 7 LEU B C 1
ATOM 952 O O . LEU B 1 7 ? -0.688 -22.547 -7.402 1 91.75 7 LEU B O 1
ATOM 956 N N . PRO B 1 8 ? -2.072 -23.703 -8.789 1 92.44 8 PRO B N 1
ATOM 957 C CA . PRO B 1 8 ? -3.143 -23.422 -7.832 1 92.44 8 PRO B CA 1
ATOM 958 C C . PRO B 1 8 ? -2.908 -24.062 -6.469 1 92.44 8 PRO B C 1
ATOM 960 O O . PRO B 1 8 ? -3.281 -23.484 -5.441 1 92.44 8 PRO B O 1
ATOM 963 N N . GLN B 1 9 ? -2.33 -25.156 -6.473 1 92.62 9 GLN B N 1
ATOM 964 C CA . GLN B 1 9 ? -2.035 -25.828 -5.215 1 92.62 9 GLN B CA 1
ATOM 965 C C . GLN B 1 9 ? -1.051 -25.031 -4.375 1 92.62 9 GLN B C 1
ATOM 967 O O . GLN B 1 9 ? -1.205 -24.922 -3.156 1 92.62 9 GLN B O 1
ATOM 972 N N . ILE B 1 10 ? -0.099 -24.469 -5.039 1 94.69 10 ILE B N 1
ATOM 973 C CA . ILE B 1 10 ? 0.902 -23.656 -4.367 1 94.69 10 ILE B CA 1
ATOM 974 C C . ILE B 1 10 ? 0.25 -22.375 -3.83 1 94.69 10 ILE B C 1
ATOM 976 O O . ILE B 1 10 ? 0.476 -22 -2.68 1 94.69 10 ILE B O 1
ATOM 980 N N . LEU B 1 11 ? -0.584 -21.781 -4.617 1 96.31 11 LEU B N 1
ATOM 981 C CA . LEU B 1 11 ? -1.257 -20.547 -4.23 1 96.31 11 LEU B CA 1
ATOM 982 C C . LEU B 1 11 ? -2.195 -20.781 -3.051 1 96.31 11 LEU B C 1
ATOM 984 O O . LEU B 1 11 ? -2.318 -19.938 -2.168 1 96.31 11 LEU B O 1
ATOM 988 N N . ALA B 1 12 ? -2.773 -21.906 -2.992 1 95.75 12 ALA B N 1
ATOM 989 C CA . ALA B 1 12 ? -3.779 -22.234 -1.983 1 95.75 12 ALA B CA 1
ATOM 990 C C . ALA B 1 12 ? -3.16 -22.281 -0.59 1 95.75 12 ALA B C 1
ATOM 992 O O . ALA B 1 12 ? -3.855 -22.109 0.412 1 95.75 12 ALA B O 1
ATOM 993 N N . GLN B 1 13 ? -1.889 -22.484 -0.535 1 94.81 13 GLN B N 1
ATOM 994 C CA . GLN B 1 13 ? -1.189 -22.562 0.743 1 94.81 13 GLN B CA 1
ATOM 995 C C . GLN B 1 13 ? -1.239 -21.234 1.48 1 94.81 13 GLN B C 1
ATOM 997 O O . GLN B 1 13 ? -1.087 -21.188 2.703 1 94.81 13 GLN B O 1
ATOM 1002 N N . ALA B 1 14 ? -1.454 -20.203 0.73 1 96.19 14 ALA B N 1
ATOM 1003 C CA . ALA B 1 14 ? -1.473 -18.875 1.342 1 96.19 14 ALA B CA 1
ATOM 1004 C C . ALA B 1 14 ? -2.857 -18.547 1.888 1 96.19 14 ALA B C 1
ATOM 1006 O O . ALA B 1 14 ? -3.018 -17.594 2.656 1 96.19 14 ALA B O 1
ATOM 1007 N N . ASN B 1 15 ? -3.871 -19.3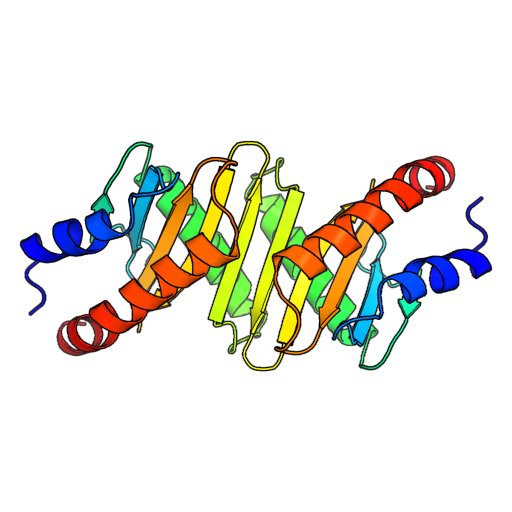59 1.559 1 95.88 15 ASN B N 1
ATOM 1008 C CA . ASN B 1 15 ? -5.25 -19.016 1.898 1 95.88 15 ASN B CA 1
ATOM 1009 C C . ASN B 1 15 ? -5.605 -19.469 3.312 1 95.88 15 ASN B C 1
ATOM 1011 O O . ASN B 1 15 ? -6.543 -20.25 3.504 1 95.88 15 ASN B O 1
ATOM 1015 N N . THR B 1 16 ? -4.887 -19.031 4.234 1 95.38 16 THR B N 1
ATOM 1016 C CA . THR B 1 16 ? -5.094 -19.281 5.656 1 95.38 16 THR B CA 1
ATOM 1017 C C . THR B 1 16 ? -5.07 -17.969 6.441 1 95.38 16 THR B C 1
ATOM 1019 O O . THR B 1 16 ? -4.668 -16.938 5.918 1 95.38 16 THR B O 1
ATOM 1022 N N . ASN B 1 17 ? -5.605 -17.969 7.633 1 94.19 17 ASN B N 1
ATOM 1023 C CA . ASN B 1 17 ? -5.516 -16.844 8.562 1 94.19 17 ASN B CA 1
ATOM 1024 C C . ASN B 1 17 ? -6.109 -15.57 7.969 1 94.19 17 ASN B C 1
ATOM 1026 O O . ASN B 1 17 ? -5.465 -14.523 7.969 1 94.19 17 ASN B O 1
ATOM 1030 N N . GLY B 1 18 ? -7.305 -15.742 7.387 1 95 18 GLY B N 1
ATOM 1031 C CA . GLY B 1 18 ? -8.047 -14.578 6.93 1 95 18 GLY B CA 1
ATOM 1032 C C . GLY B 1 18 ? -7.848 -14.289 5.457 1 95 18 GLY B C 1
ATOM 1033 O O . GLY B 1 18 ? -8.578 -13.484 4.871 1 95 18 GLY B O 1
ATOM 1034 N N . VAL B 1 19 ? -6.855 -14.953 4.832 1 96.81 19 VAL B N 1
ATOM 1035 C CA . VAL B 1 19 ? -6.641 -14.797 3.398 1 96.81 19 VAL B CA 1
ATOM 1036 C C . VAL B 1 19 ? -7.75 -15.508 2.627 1 96.81 19 VAL B C 1
ATOM 1038 O O . VAL B 1 19 ? -7.973 -16.703 2.807 1 96.81 19 VAL B O 1
ATOM 1041 N N . GLN B 1 20 ? -8.398 -14.758 1.816 1 96.5 20 GLN B N 1
ATOM 1042 C CA . GLN B 1 20 ? -9.586 -15.266 1.136 1 96.5 20 GLN B CA 1
ATOM 1043 C C . GLN B 1 20 ? -9.242 -15.758 -0.266 1 96.5 20 GLN B C 1
ATOM 1045 O O . GLN B 1 20 ? -9.953 -16.594 -0.823 1 96.5 20 GLN B O 1
ATOM 1050 N N . GLY B 1 21 ? -8.18 -15.18 -0.803 1 96.94 21 GLY B N 1
ATOM 1051 C CA . GLY B 1 21 ? -7.812 -15.602 -2.145 1 96.94 21 GLY B CA 1
ATOM 1052 C C . GLY B 1 21 ? -6.422 -15.156 -2.549 1 96.94 21 GLY B C 1
ATOM 1053 O O . GLY B 1 21 ? -5.867 -14.227 -1.962 1 96.94 21 GLY B O 1
ATOM 1054 N N . THR B 1 22 ? -5.867 -15.875 -3.482 1 97.94 22 THR B N 1
ATOM 1055 C CA . THR B 1 22 ? -4.559 -15.617 -4.07 1 97.94 22 THR B CA 1
ATOM 1056 C C . THR B 1 22 ? -4.605 -15.781 -5.586 1 97.94 22 THR B C 1
ATOM 1058 O O . THR B 1 22 ? -5.121 -16.781 -6.094 1 97.94 22 THR B O 1
ATOM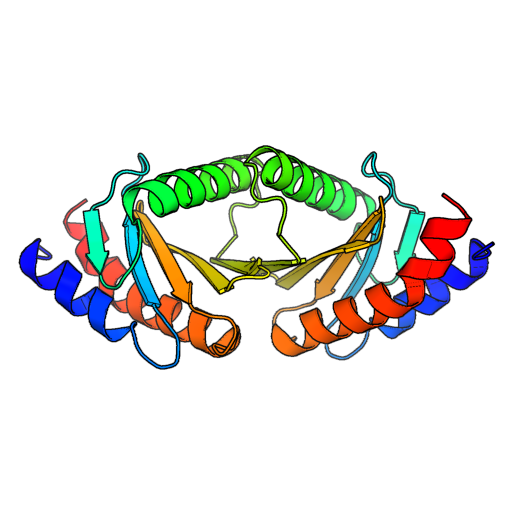 1061 N N . ILE B 1 23 ? -4.098 -14.766 -6.281 1 97.62 23 ILE B N 1
ATOM 1062 C CA . ILE B 1 23 ? -4.141 -14.859 -7.734 1 97.62 23 ILE B CA 1
ATOM 1063 C C . ILE B 1 23 ? -2.766 -14.531 -8.312 1 97.62 23 ILE B C 1
ATOM 1065 O O . ILE B 1 23 ? -1.998 -13.773 -7.715 1 97.62 23 ILE B O 1
ATOM 1069 N N . LEU B 1 24 ? -2.467 -15.109 -9.414 1 97 24 LEU B N 1
ATOM 1070 C CA . LEU B 1 24 ? -1.262 -14.867 -10.195 1 97 24 LEU B CA 1
ATOM 1071 C C . LEU B 1 24 ? -1.617 -14.383 -11.602 1 97 24 LEU B C 1
ATOM 1073 O O . LEU B 1 24 ? -2.398 -15.031 -12.305 1 97 24 LEU B O 1
ATOM 1077 N N . LEU B 1 25 ? -1.045 -13.289 -11.93 1 96.81 25 LEU B N 1
ATOM 1078 C CA . LEU B 1 25 ? -1.344 -12.672 -13.219 1 96.81 25 LEU B CA 1
ATOM 1079 C C . LEU B 1 25 ? -0.096 -12.609 -14.094 1 96.81 25 LEU B C 1
ATOM 1081 O O . LEU B 1 25 ? 1.019 -12.477 -13.586 1 96.81 25 LEU B O 1
ATOM 1085 N N . ASN B 1 26 ? -0.279 -12.672 -15.336 1 94.38 26 ASN B N 1
ATOM 1086 C CA . ASN B 1 26 ? 0.842 -12.422 -16.234 1 94.38 26 ASN B CA 1
ATOM 1087 C C . ASN B 1 26 ? 1.043 -10.93 -16.484 1 94.38 26 ASN B C 1
ATOM 1089 O O . ASN B 1 26 ? 0.369 -10.102 -15.867 1 94.38 26 ASN B O 1
ATOM 1093 N N . GLU B 1 27 ? 1.96 -10.633 -17.359 1 89.81 27 GLU B N 1
ATOM 1094 C CA . GLU B 1 27 ? 2.354 -9.242 -17.578 1 89.81 27 GLU B CA 1
ATOM 1095 C C . GLU B 1 27 ? 1.207 -8.43 -18.172 1 89.81 27 GLU B C 1
ATOM 1097 O O . GLU B 1 27 ? 1.123 -7.219 -17.969 1 89.81 27 GLU B O 1
ATOM 1102 N N . GLU B 1 28 ? 0.284 -9.109 -18.812 1 92.19 28 GLU B N 1
ATOM 1103 C CA . GLU B 1 28 ? -0.842 -8.453 -19.469 1 92.19 28 GLU B CA 1
ATOM 1104 C C . GLU B 1 28 ? -2.01 -8.266 -18.5 1 92.19 28 GLU B C 1
ATOM 1106 O O . GLU B 1 28 ? -3.002 -7.613 -18.844 1 92.19 28 GLU B O 1
ATOM 1111 N N . GLY B 1 29 ? -1.893 -8.859 -17.375 1 94 29 GLY B N 1
ATOM 1112 C CA . GLY B 1 29 ? -2.961 -8.75 -16.391 1 94 29 GLY B CA 1
ATOM 1113 C C . GLY B 1 29 ? -3.953 -9.898 -16.453 1 94 29 GLY B C 1
ATOM 1114 O O . GLY B 1 29 ? -4.996 -9.859 -15.812 1 94 29 GLY B O 1
ATOM 1115 N N . SER B 1 30 ? -3.625 -10.836 -17.25 1 94.31 30 SER B N 1
ATOM 1116 C CA . SER B 1 30 ? -4.477 -12.016 -17.359 1 94.31 30 SER B CA 1
ATOM 1117 C C . SER B 1 30 ? -4.211 -12.992 -16.219 1 94.31 30 SER B C 1
ATOM 1119 O O . SER B 1 30 ? -3.062 -13.18 -15.812 1 94.31 30 SER B O 1
ATOM 1121 N N . LEU B 1 31 ? -5.234 -13.719 -15.867 1 94.62 31 LEU B N 1
ATOM 1122 C CA . LEU B 1 31 ? -5.16 -14.664 -14.758 1 94.62 31 LEU B CA 1
ATOM 1123 C C . LEU B 1 31 ? -4.434 -15.938 -15.18 1 94.62 31 LEU B C 1
ATOM 1125 O O . LEU B 1 31 ? -4.816 -16.578 -16.156 1 94.62 31 LEU B O 1
ATOM 1129 N N . LEU B 1 32 ? -3.391 -16.266 -14.484 1 93.19 32 LEU B N 1
ATOM 1130 C CA . LEU B 1 32 ? -2.684 -17.516 -14.703 1 93.19 32 LEU B CA 1
ATOM 1131 C C . LEU B 1 32 ? -3.201 -18.609 -13.758 1 93.19 32 LEU B C 1
ATOM 1133 O O . LEU B 1 32 ? -3.305 -19.781 -14.148 1 93.19 32 LEU B O 1
ATOM 1137 N N . ALA B 1 33 ? -3.482 -18.219 -12.602 1 94.88 33 ALA B N 1
ATOM 1138 C CA . ALA B 1 33 ? -3.998 -19.125 -11.578 1 94.88 33 ALA B CA 1
ATOM 1139 C C . ALA B 1 33 ? -4.668 -18.344 -10.445 1 94.88 33 ALA B C 1
ATOM 1141 O O . ALA B 1 33 ? -4.344 -17.188 -10.203 1 94.88 33 ALA B O 1
ATOM 1142 N N . SER B 1 34 ? -5.551 -18.953 -9.82 1 96.56 34 SER B N 1
ATOM 1143 C CA . SER B 1 34 ? -6.27 -18.312 -8.727 1 96.56 34 SER B CA 1
ATOM 1144 C C . SER B 1 34 ? -6.828 -19.359 -7.754 1 96.56 34 SER B C 1
ATOM 1146 O O . SER B 1 34 ? -7.125 -20.484 -8.148 1 96.56 34 SER B O 1
ATOM 1148 N N . THR B 1 35 ? -6.887 -18.969 -6.559 1 96.62 35 THR B N 1
ATOM 1149 C CA . THR B 1 35 ? -7.496 -19.781 -5.512 1 96.62 35 THR B CA 1
ATOM 1150 C C . THR B 1 35 ? -8.297 -18.922 -4.547 1 96.62 35 THR B C 1
ATOM 1152 O O . THR B 1 35 ? -8.016 -17.734 -4.395 1 96.62 35 THR B O 1
ATOM 1155 N N . GLY B 1 36 ? -9.336 -19.641 -3.896 1 95 36 GLY B N 1
ATOM 1156 C CA . GLY B 1 36 ? -10.125 -18.922 -2.902 1 95 36 GLY B CA 1
ATOM 1157 C C . GLY B 1 36 ? -11.469 -18.469 -3.424 1 95 36 GLY B C 1
ATOM 1158 O O . GLY B 1 36 ? -11.93 -18.938 -4.469 1 95 36 GLY B O 1
ATOM 1159 N N . ALA B 1 37 ? -12.016 -17.641 -2.646 1 89.69 37 ALA B N 1
ATOM 1160 C CA . ALA B 1 37 ? -13.359 -17.141 -2.941 1 89.69 37 ALA B CA 1
ATOM 1161 C C . ALA B 1 37 ? -13.305 -15.758 -3.58 1 89.69 37 ALA B C 1
ATOM 1163 O O . ALA B 1 37 ? -12.305 -15.047 -3.453 1 89.69 37 ALA B O 1
ATOM 1164 N N . GLY B 1 38 ? -14.375 -15.445 -4.359 1 85.69 38 GLY B N 1
ATOM 1165 C CA . GLY B 1 38 ? -14.484 -14.102 -4.887 1 85.69 38 GLY B CA 1
ATOM 1166 C C . GLY B 1 38 ? -14.422 -14.047 -6.402 1 85.69 38 GLY B C 1
ATOM 1167 O O . GLY B 1 38 ? -14.281 -15.078 -7.062 1 85.69 38 GLY B O 1
ATOM 1168 N N . ASP B 1 39 ? -14.516 -12.812 -6.867 1 90.69 39 ASP B N 1
ATOM 1169 C CA . ASP B 1 39 ? -14.43 -12.57 -8.305 1 90.69 39 ASP B CA 1
ATOM 1170 C C . ASP B 1 39 ? -13 -12.273 -8.734 1 90.69 39 ASP B C 1
ATOM 1172 O O . ASP B 1 39 ? -12.586 -11.109 -8.781 1 90.69 39 ASP B O 1
ATOM 1176 N N . HIS B 1 40 ? -12.281 -13.258 -9.148 1 93.44 40 HIS B N 1
ATOM 1177 C CA . HIS B 1 40 ? -10.844 -13.18 -9.406 1 93.44 40 HIS B CA 1
ATOM 1178 C C . HIS B 1 40 ? -10.555 -12.359 -10.664 1 93.44 40 HIS B C 1
ATOM 1180 O O . HIS B 1 40 ? -9.516 -11.703 -10.75 1 93.44 40 HIS B O 1
ATOM 1186 N N . VAL B 1 41 ? -11.461 -12.391 -11.617 1 92 41 VAL B N 1
ATOM 1187 C CA . VAL B 1 41 ? -11.258 -11.641 -12.859 1 92 41 VAL B CA 1
ATOM 1188 C C . VAL B 1 41 ? -11.344 -10.141 -12.578 1 92 41 VAL B C 1
ATOM 1190 O O . VAL B 1 41 ? -10.555 -9.359 -13.102 1 92 41 VAL B O 1
ATOM 1193 N N . VAL B 1 42 ? -12.273 -9.789 -11.703 1 88.94 42 VAL B N 1
ATOM 1194 C CA . VAL B 1 42 ? -12.43 -8.391 -11.336 1 88.94 42 VAL B CA 1
ATOM 1195 C C . VAL B 1 42 ? -11.211 -7.926 -10.539 1 88.94 42 VAL B C 1
ATOM 1197 O O . VAL B 1 42 ? -10.648 -6.859 -10.82 1 88.94 42 VAL B O 1
ATOM 1200 N N . VAL B 1 43 ? -10.734 -8.766 -9.656 1 90.69 43 VAL B N 1
ATOM 1201 C CA . VAL B 1 43 ? -9.578 -8.438 -8.836 1 90.69 43 VAL B CA 1
ATOM 1202 C C . VAL B 1 43 ? -8.336 -8.328 -9.727 1 90.69 43 VAL B C 1
ATOM 1204 O O . VAL B 1 43 ? -7.523 -7.414 -9.562 1 90.69 43 VAL B O 1
ATOM 1207 N N . ALA B 1 44 ? -8.312 -9.172 -10.68 1 94.31 44 ALA B N 1
ATOM 1208 C CA . ALA B 1 44 ? -7.176 -9.18 -11.594 1 94.31 44 ALA B CA 1
ATOM 1209 C C . ALA B 1 44 ? -7.098 -7.871 -12.383 1 94.31 44 ALA B C 1
ATOM 1211 O O . ALA B 1 44 ? -6.02 -7.281 -12.508 1 94.31 44 ALA B O 1
ATOM 1212 N N . ALA B 1 45 ? -8.18 -7.422 -12.828 1 90.06 45 ALA B N 1
ATOM 1213 C CA . ALA B 1 45 ? -8.25 -6.188 -13.602 1 90.06 45 ALA B CA 1
ATOM 1214 C C . ALA B 1 45 ? -7.801 -4.988 -12.773 1 90.06 45 ALA B C 1
ATOM 1216 O O . ALA B 1 45 ? -6.992 -4.176 -13.234 1 90.06 45 ALA B O 1
ATOM 1217 N N . ILE B 1 46 ? -8.227 -5.004 -11.586 1 86.88 46 ILE B N 1
ATOM 1218 C CA . ILE B 1 46 ? -7.902 -3.898 -10.695 1 86.88 46 ILE B CA 1
ATOM 1219 C C . ILE B 1 46 ? -6.422 -3.951 -10.32 1 86.88 46 ILE B C 1
ATOM 1221 O O . ILE B 1 46 ? -5.703 -2.959 -10.461 1 86.88 46 ILE B O 1
ATOM 1225 N N . ALA B 1 47 ? -6.031 -5.102 -9.875 1 92.12 47 ALA B N 1
ATOM 1226 C CA . ALA B 1 47 ? -4.648 -5.289 -9.43 1 92.12 47 ALA B CA 1
ATOM 1227 C C . ALA B 1 47 ? -3.666 -4.957 -10.547 1 92.12 47 ALA B C 1
ATOM 1229 O O . ALA B 1 47 ? -2.688 -4.238 -10.328 1 92.12 47 ALA B O 1
ATOM 1230 N N . SER B 1 48 ? -3.969 -5.398 -11.711 1 93.19 48 SER B N 1
ATOM 1231 C CA . SER B 1 48 ? -3.057 -5.164 -12.828 1 93.19 48 SER B CA 1
ATOM 1232 C C . SER B 1 48 ? -2.979 -3.682 -13.172 1 93.19 48 SER B C 1
ATOM 1234 O O . SER B 1 48 ? -1.9 -3.166 -13.477 1 93.19 48 SER B O 1
ATOM 1236 N N . ASN B 1 49 ? -4.027 -2.99 -13.125 1 87.25 49 ASN B N 1
ATOM 1237 C CA . ASN B 1 49 ? -4.047 -1.56 -13.422 1 87.25 49 ASN B CA 1
ATOM 1238 C C . ASN B 1 49 ? -3.271 -0.766 -12.375 1 87.25 49 ASN B C 1
ATOM 1240 O O . ASN B 1 49 ? -2.473 0.107 -12.711 1 87.25 49 ASN B O 1
ATOM 1244 N N . VAL B 1 50 ? -3.465 -1.069 -11.219 1 86.75 50 VAL B N 1
ATOM 1245 C CA . VAL B 1 50 ? -2.822 -0.363 -10.117 1 86.75 50 VAL B CA 1
ATOM 1246 C C . VAL B 1 50 ? -1.31 -0.568 -10.188 1 86.75 50 VAL B C 1
ATOM 1248 O O . VAL B 1 50 ? -0.543 0.395 -10.109 1 86.75 50 VAL B O 1
ATOM 1251 N N . TRP B 1 51 ? -0.958 -1.783 -10.359 1 90.94 51 TRP B N 1
ATOM 1252 C CA . TRP B 1 51 ? 0.467 -2.09 -10.43 1 90.94 51 TRP B CA 1
ATOM 1253 C C . TRP B 1 51 ? 1.11 -1.416 -11.641 1 90.94 51 TRP B C 1
ATOM 1255 O O . TRP B 1 51 ? 2.193 -0.837 -11.531 1 90.94 51 TRP B O 1
ATOM 1265 N N . ALA B 1 52 ? 0.429 -1.465 -12.781 1 87.19 52 ALA B N 1
ATOM 1266 C CA . ALA B 1 52 ? 0.95 -0.862 -14 1 87.19 52 ALA B CA 1
ATOM 1267 C C . ALA B 1 52 ? 1.121 0.646 -13.844 1 87.19 52 ALA B C 1
ATOM 1269 O O . ALA B 1 52 ? 2.119 1.215 -14.289 1 87.19 52 ALA B O 1
ATOM 1270 N N . GLN B 1 53 ? 0.229 1.276 -13.25 1 82.12 53 GLN B N 1
ATOM 1271 C CA . GLN B 1 53 ? 0.289 2.719 -13.031 1 82.12 53 GLN B CA 1
ATOM 1272 C C . GLN B 1 53 ? 1.448 3.086 -12.109 1 82.12 53 GLN B C 1
ATOM 1274 O O . GLN B 1 53 ? 2.129 4.09 -12.328 1 82.12 53 GLN B O 1
ATOM 1279 N N . PHE B 1 54 ? 1.615 2.266 -11.117 1 80.56 54 PHE B N 1
ATOM 1280 C CA . PHE B 1 54 ? 2.721 2.504 -10.195 1 80.56 54 PHE B CA 1
ATOM 1281 C C . PHE B 1 54 ? 4.059 2.359 -10.906 1 80.56 54 PHE B C 1
ATOM 1283 O O . PHE B 1 54 ? 4.98 3.146 -10.68 1 80.56 54 PHE B O 1
ATOM 1290 N N . GLN B 1 55 ? 4.191 1.412 -11.734 1 81.31 55 GLN B N 1
ATOM 1291 C CA . GLN B 1 55 ? 5.426 1.171 -12.469 1 81.31 55 GLN B CA 1
ATOM 1292 C C . GLN B 1 55 ? 5.762 2.354 -13.375 1 81.31 55 GLN B C 1
ATOM 1294 O O . GLN B 1 55 ? 6.938 2.674 -13.57 1 81.31 55 GLN B O 1
ATOM 1299 N N . LYS B 1 56 ? 4.805 2.955 -13.82 1 80.19 56 LYS B N 1
ATOM 1300 C CA . LYS B 1 56 ? 5.008 4.102 -14.703 1 80.19 56 LYS B CA 1
ATOM 1301 C C . LYS B 1 56 ? 5.59 5.289 -13.938 1 80.19 56 LYS B C 1
ATOM 1303 O O . LYS B 1 56 ? 6.285 6.125 -14.516 1 80.19 56 LYS B O 1
ATOM 1308 N N . LEU B 1 57 ? 5.258 5.418 -12.664 1 72.44 57 LEU B N 1
ATOM 1309 C CA . LEU B 1 57 ? 5.684 6.559 -11.859 1 72.44 57 LEU B CA 1
ATOM 1310 C C . LEU B 1 57 ? 7.141 6.41 -11.438 1 72.44 57 LEU B C 1
ATOM 1312 O O . LEU B 1 57 ? 7.738 7.355 -10.914 1 72.44 57 LEU B O 1
ATOM 1316 N N . GLY B 1 58 ? 7.898 5.445 -12.023 1 59.84 58 GLY B N 1
ATOM 1317 C CA . GLY B 1 58 ? 9.352 5.363 -11.977 1 59.84 58 GLY B CA 1
ATOM 1318 C C . GLY B 1 58 ? 9.875 4.75 -10.695 1 59.84 58 GLY B C 1
ATOM 1319 O O . GLY B 1 58 ? 11.062 4.836 -10.398 1 59.84 58 GLY B O 1
ATOM 1320 N N . ASN B 1 59 ? 9 4.406 -9.805 1 60.88 59 ASN B N 1
ATOM 1321 C CA . ASN B 1 59 ? 9.633 3.828 -8.625 1 60.88 59 ASN B CA 1
ATOM 1322 C C . ASN B 1 59 ? 9.82 2.32 -8.773 1 60.88 59 ASN B C 1
ATOM 1324 O O . ASN B 1 59 ? 8.984 1.539 -8.328 1 60.88 59 ASN B O 1
ATOM 1328 N N . GLN B 1 60 ? 10.961 2.062 -9.594 1 60.38 60 GLN B N 1
ATOM 1329 C CA . GLN B 1 60 ? 11.273 0.719 -10.062 1 60.38 60 GLN B CA 1
ATOM 1330 C C . GLN B 1 60 ? 11.641 -0.199 -8.898 1 60.38 60 GLN B C 1
ATOM 1332 O O . GLN B 1 60 ? 11.664 -1.423 -9.047 1 60.38 60 GLN B O 1
ATOM 1337 N N . ASP B 1 61 ? 11.695 0.409 -7.738 1 76.31 61 ASP B N 1
ATOM 1338 C CA . ASP B 1 61 ? 12.195 -0.487 -6.703 1 76.31 61 ASP B CA 1
ATOM 1339 C C . ASP B 1 61 ? 11.094 -0.871 -5.723 1 76.31 61 ASP B C 1
ATOM 1341 O O . ASP B 1 61 ? 11.367 -1.185 -4.562 1 76.31 61 ASP B O 1
ATOM 1345 N N . LEU B 1 62 ? 9.953 -0.965 -6.238 1 81.75 62 LEU B N 1
ATOM 1346 C CA . LEU B 1 62 ? 8.844 -1.352 -5.371 1 81.75 62 LEU B CA 1
ATOM 1347 C C . LEU B 1 62 ? 8.836 -2.859 -5.137 1 81.75 62 LEU B C 1
ATOM 1349 O O . LEU B 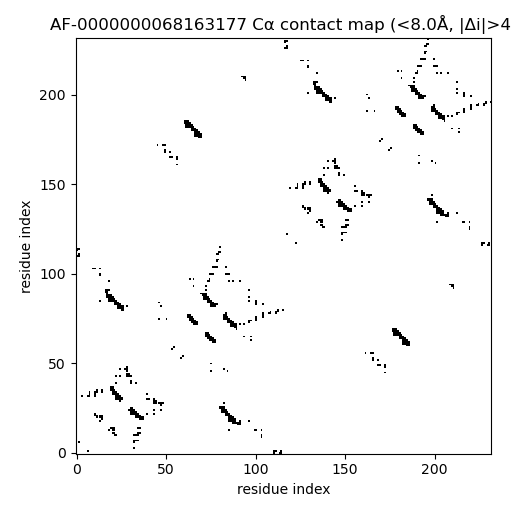1 62 ? 8.906 -3.639 -6.09 1 81.75 62 LEU B O 1
ATOM 1353 N N . GLU B 1 63 ? 8.859 -3.26 -3.861 1 91.19 63 GLU B N 1
ATOM 1354 C CA . GLU B 1 63 ? 8.844 -4.688 -3.547 1 91.19 63 GLU B CA 1
ATOM 1355 C C . GLU B 1 63 ? 7.426 -5.18 -3.279 1 91.19 63 GLU B C 1
ATOM 1357 O O . GLU B 1 63 ? 6.996 -6.188 -3.848 1 91.19 63 GLU B O 1
ATOM 1362 N N . TYR B 1 64 ? 6.695 -4.496 -2.363 1 94.88 64 TYR B N 1
ATOM 1363 C CA . TYR B 1 64 ? 5.332 -4.883 -2.01 1 94.88 64 TYR B CA 1
ATOM 1364 C C . TYR B 1 64 ? 4.43 -3.662 -1.904 1 94.88 64 TYR B C 1
ATOM 1366 O O . TYR B 1 64 ? 4.855 -2.605 -1.429 1 94.88 64 TYR B O 1
ATOM 1374 N N . MET B 1 65 ? 3.254 -3.832 -2.432 1 93.88 65 MET B N 1
ATOM 1375 C CA . MET B 1 65 ? 2.184 -2.859 -2.238 1 93.88 65 MET B CA 1
ATOM 1376 C C . MET B 1 65 ? 1.062 -3.445 -1.387 1 93.88 65 MET B C 1
ATOM 1378 O O . MET B 1 65 ? 0.57 -4.539 -1.668 1 93.88 65 MET B O 1
ATOM 1382 N N . LEU B 1 66 ? 0.664 -2.732 -0.31 1 94.75 66 LEU B N 1
ATOM 1383 C CA . LEU B 1 66 ? -0.409 -3.195 0.563 1 94.75 66 LEU B CA 1
ATOM 1384 C C . LEU B 1 66 ? -1.525 -2.16 0.648 1 94.75 66 LEU B C 1
ATOM 1386 O O . LEU B 1 66 ? -1.259 -0.958 0.716 1 94.75 66 LEU B O 1
ATOM 1390 N N . PHE B 1 67 ? -2.725 -2.684 0.617 1 92.81 67 PHE B N 1
ATOM 1391 C CA . PHE B 1 67 ? -3.91 -1.836 0.661 1 92.81 67 PHE B CA 1
ATOM 1392 C C . PHE B 1 67 ? -4.812 -2.225 1.825 1 92.81 67 PHE B C 1
ATOM 1394 O O . PHE B 1 67 ? -5.082 -3.408 2.037 1 92.81 67 PHE B O 1
ATOM 1401 N N . ASP B 1 68 ? -5.129 -1.274 2.58 1 93.56 68 ASP B N 1
ATOM 1402 C CA . ASP B 1 68 ? -6.145 -1.434 3.621 1 93.56 68 ASP B CA 1
ATOM 1403 C C . ASP B 1 68 ? -7.469 -0.807 3.195 1 93.56 68 ASP B C 1
ATOM 1405 O O . ASP B 1 68 ? -7.586 0.418 3.115 1 93.56 68 ASP B O 1
ATOM 1409 N N . CYS B 1 69 ? -8.43 -1.556 2.934 1 89.12 69 CYS B N 1
ATOM 1410 C CA . CYS B 1 69 ? -9.75 -1.104 2.51 1 89.12 69 CYS B CA 1
ATOM 1411 C C . CYS B 1 69 ? -10.805 -1.476 3.541 1 89.12 69 CYS B C 1
ATOM 1413 O O . CYS B 1 69 ? -10.539 -2.24 4.469 1 89.12 69 CYS B O 1
ATOM 1415 N N . GLU B 1 70 ? -11.945 -0.921 3.426 1 86.94 70 GLU B N 1
ATOM 1416 C CA . GLU B 1 70 ? -13.023 -1.155 4.375 1 86.94 70 GLU B CA 1
ATOM 1417 C C . GLU B 1 70 ? -13.391 -2.635 4.441 1 86.94 70 GLU B C 1
ATOM 1419 O O . GLU B 1 70 ? -13.703 -3.154 5.516 1 86.94 70 GLU B O 1
ATOM 1424 N N . GLN B 1 71 ? -13.281 -3.27 3.311 1 85.62 71 GLN B N 1
ATOM 1425 C CA . GLN B 1 71 ? -13.805 -4.633 3.258 1 85.62 71 GLN B CA 1
ATOM 1426 C C . GLN B 1 71 ? -12.672 -5.656 3.367 1 85.62 71 GLN B C 1
ATOM 1428 O O . GLN B 1 71 ? -12.93 -6.859 3.459 1 85.62 71 GLN B O 1
ATOM 1433 N N . GLY B 1 72 ? -11.453 -5.23 3.326 1 91.44 72 GLY B N 1
ATOM 1434 C CA . GLY B 1 72 ? -10.352 -6.184 3.375 1 91.44 72 GLY B CA 1
ATOM 1435 C C . GLY B 1 72 ? -9.008 -5.555 3.062 1 91.44 72 GLY B C 1
ATOM 1436 O O . GLY B 1 72 ? -8.875 -4.332 3.059 1 91.44 72 GLY B O 1
ATOM 1437 N N . ARG B 1 73 ? -8.031 -6.414 2.955 1 94 73 ARG B N 1
ATOM 1438 C CA . ARG B 1 73 ? -6.66 -5.996 2.691 1 94 73 ARG B CA 1
ATOM 1439 C C . ARG B 1 73 ? -6.074 -6.762 1.509 1 94 73 ARG B C 1
ATOM 1441 O O . ARG B 1 73 ? -6.492 -7.883 1.22 1 94 73 ARG B O 1
ATOM 1448 N N . VAL B 1 74 ? -5.168 -6.09 0.821 1 94.44 74 VAL B N 1
ATOM 1449 C CA . VAL B 1 74 ? -4.578 -6.68 -0.375 1 94.44 74 VAL B CA 1
ATOM 1450 C C . VAL B 1 74 ? -3.064 -6.461 -0.364 1 94.44 74 VAL B C 1
ATOM 1452 O O . VAL B 1 74 ? -2.588 -5.398 0.044 1 94.44 74 VAL B O 1
ATOM 1455 N N . VAL B 1 75 ? -2.318 -7.441 -0.746 1 96.88 75 VAL B N 1
ATOM 1456 C CA . VAL B 1 75 ? -0.891 -7.281 -0.997 1 96.88 75 VAL B CA 1
ATOM 1457 C C . VAL B 1 75 ? -0.565 -7.711 -2.426 1 96.88 75 VAL B C 1
ATOM 1459 O O . VAL B 1 75 ? -1.126 -8.688 -2.93 1 96.88 75 VAL B O 1
ATOM 1462 N N . MET B 1 76 ? 0.295 -6.957 -3.074 1 96.56 76 MET B N 1
ATOM 1463 C CA . MET B 1 76 ? 0.736 -7.258 -4.434 1 96.56 76 MET B CA 1
ATOM 1464 C C . MET B 1 76 ? 2.258 -7.207 -4.535 1 96.56 76 MET B C 1
ATOM 1466 O O . MET B 1 76 ? 2.898 -6.371 -3.898 1 96.56 76 MET B O 1
ATOM 1470 N N . THR B 1 77 ? 2.799 -8.023 -5.355 1 96.56 77 THR B N 1
ATOM 1471 C CA . THR B 1 77 ? 4.234 -7.996 -5.617 1 96.56 77 THR B CA 1
ATOM 1472 C C . THR B 1 77 ? 4.551 -8.648 -6.961 1 96.56 77 THR B C 1
ATOM 1474 O O . THR B 1 77 ? 3.85 -9.562 -7.395 1 96.56 77 THR B O 1
ATOM 1477 N N . LYS B 1 78 ? 5.566 -8.188 -7.512 1 94.88 78 LYS B N 1
ATOM 1478 C CA . LYS B 1 78 ? 6.031 -8.758 -8.773 1 94.88 78 LYS B CA 1
ATOM 1479 C C . LYS B 1 78 ? 6.82 -10.047 -8.531 1 94.88 78 LYS B C 1
ATOM 1481 O O . LYS B 1 78 ? 7.633 -10.117 -7.609 1 94.88 78 LYS B O 1
ATOM 1486 N N . VAL B 1 79 ? 6.535 -10.992 -9.336 1 95.12 79 VAL B N 1
ATOM 1487 C CA . VAL B 1 79 ? 7.305 -12.234 -9.391 1 95.12 79 VAL B CA 1
ATOM 1488 C C . VAL B 1 79 ? 7.789 -12.477 -10.812 1 95.12 79 VAL B C 1
ATOM 1490 O O . VAL B 1 79 ? 7.043 -12.992 -11.648 1 95.12 79 VAL B O 1
ATOM 1493 N N . SER B 1 80 ? 9.078 -12.148 -11.016 1 91.25 80 SER B N 1
ATOM 1494 C CA . SER B 1 80 ? 9.586 -12.125 -12.391 1 91.25 80 SER B CA 1
ATOM 1495 C C . SER B 1 80 ? 8.773 -11.164 -13.258 1 91.25 80 SER B C 1
ATOM 1497 O O . SER B 1 80 ? 8.703 -9.969 -12.969 1 91.25 80 SER B O 1
ATOM 1499 N N . THR B 1 81 ? 8.07 -11.672 -14.258 1 91 81 THR B N 1
ATOM 1500 C CA . THR B 1 81 ? 7.281 -10.805 -15.125 1 91 81 THR B CA 1
ATOM 1501 C C . THR B 1 81 ? 5.801 -10.891 -14.766 1 91 81 THR B C 1
ATOM 1503 O O . THR B 1 81 ? 4.957 -10.32 -15.461 1 91 81 THR B O 1
ATOM 1506 N N . HIS B 1 82 ? 5.496 -11.555 -13.633 1 95 82 HIS B N 1
ATOM 1507 C CA . HIS B 1 82 ? 4.117 -11.781 -13.211 1 95 82 HIS B CA 1
ATOM 1508 C C . HIS B 1 82 ? 3.77 -10.945 -11.984 1 95 82 HIS B C 1
ATOM 1510 O O . HIS B 1 82 ? 4.648 -10.312 -11.391 1 95 82 HIS B O 1
ATOM 1516 N N . LEU B 1 83 ? 2.457 -10.922 -11.758 1 96.44 83 LEU B N 1
ATOM 1517 C CA . LEU B 1 83 ? 1.965 -10.188 -10.594 1 96.44 83 LEU B CA 1
ATOM 1518 C C . LEU B 1 83 ? 1.226 -11.117 -9.641 1 96.44 83 LEU B C 1
ATOM 1520 O O . LEU B 1 83 ? 0.306 -11.836 -10.047 1 96.44 83 LEU B O 1
ATOM 1524 N N . LEU B 1 84 ? 1.694 -11.211 -8.445 1 97.81 84 LEU B N 1
ATOM 1525 C CA . LEU B 1 84 ? 1.062 -11.969 -7.367 1 97.81 84 LEU B CA 1
ATOM 1526 C C . LEU B 1 84 ? 0.209 -11.062 -6.488 1 97.81 84 LEU B C 1
ATOM 1528 O O . LEU B 1 84 ? 0.652 -9.984 -6.09 1 97.81 84 LEU B O 1
ATOM 1532 N N . CYS B 1 85 ? -0.978 -11.484 -6.195 1 97.5 85 CYS B N 1
ATOM 1533 C CA . CYS B 1 85 ? -1.893 -10.703 -5.371 1 97.5 85 CYS B CA 1
ATOM 1534 C C . CYS B 1 85 ? -2.607 -11.586 -4.355 1 97.5 85 CYS B C 1
ATOM 1536 O O . CYS B 1 85 ? -3.172 -12.617 -4.719 1 97.5 85 CYS B O 1
ATOM 1538 N N . LEU B 1 86 ? -2.604 -11.266 -3.123 1 97.31 86 LEU B N 1
ATOM 1539 C CA . LEU B 1 86 ? -3.357 -11.898 -2.047 1 97.31 86 LEU B CA 1
ATOM 1540 C C . LEU B 1 86 ? -4.367 -10.922 -1.448 1 97.31 86 LEU B C 1
ATOM 1542 O O . LEU B 1 86 ? -4.051 -9.75 -1.223 1 97.31 86 LEU B O 1
ATOM 1546 N N . TYR B 1 87 ? -5.52 -11.398 -1.247 1 95.56 87 TYR B N 1
ATOM 1547 C CA . TYR B 1 87 ? -6.523 -10.539 -0.622 1 95.56 87 TYR B CA 1
ATOM 1548 C C . TYR B 1 87 ? -7.195 -11.25 0.547 1 95.56 87 TYR B C 1
ATOM 1550 O O . TYR B 1 87 ? -7.41 -12.469 0.502 1 95.56 87 TYR B O 1
ATOM 1558 N N . SER B 1 88 ? -7.469 -10.523 1.585 1 96 88 SER B N 1
ATOM 1559 C CA . SER B 1 88 ? -7.965 -11.047 2.852 1 96 88 SER B CA 1
ATOM 1560 C C . SER B 1 88 ? -9.117 -10.195 3.389 1 96 88 SER B C 1
ATOM 1562 O O . SER B 1 88 ? -9.438 -9.148 2.824 1 96 88 SER B O 1
ATOM 1564 N N . ASP B 1 89 ? -9.711 -10.719 4.43 1 94.38 89 ASP B N 1
ATOM 1565 C CA . ASP B 1 89 ? -10.609 -9.867 5.203 1 94.38 89 ASP B CA 1
ATOM 1566 C C . ASP B 1 89 ? -9.828 -8.961 6.156 1 94.38 89 ASP B C 1
ATOM 1568 O O . ASP B 1 89 ? -8.594 -8.953 6.133 1 94.38 89 ASP B O 1
ATOM 1572 N N . LYS B 1 90 ? -10.516 -8.227 7 1 93.19 90 LYS B N 1
ATOM 1573 C CA . LYS B 1 90 ? -9.898 -7.199 7.828 1 93.19 90 LYS B CA 1
ATOM 1574 C C . LYS B 1 90 ? -9.203 -7.816 9.039 1 93.19 90 LYS B C 1
ATOM 1576 O O . LYS B 1 90 ? -8.477 -7.129 9.766 1 93.19 90 LYS B O 1
ATOM 1581 N N . SER B 1 91 ? -9.32 -9.125 9.227 1 93.94 91 SER B N 1
ATOM 1582 C CA . SER B 1 91 ? -8.703 -9.773 10.375 1 93.94 91 SER B CA 1
ATOM 1583 C C . SER B 1 91 ? -7.223 -10.055 10.125 1 93.94 91 SER B C 1
ATOM 1585 O O . SER B 1 91 ? -6.445 -10.203 11.062 1 93.94 91 SER B O 1
ATOM 1587 N N . ALA B 1 92 ? -6.816 -10.141 8.844 1 93.5 92 ALA B N 1
ATOM 1588 C CA . ALA B 1 92 ? -5.422 -10.422 8.516 1 93.5 92 ALA B CA 1
ATOM 1589 C C . ALA B 1 92 ? -4.543 -9.195 8.742 1 93.5 92 ALA B C 1
ATOM 1591 O O . ALA B 1 92 ? -4.914 -8.086 8.367 1 93.5 92 ALA B O 1
ATOM 1592 N N . GLU B 1 93 ? -3.416 -9.383 9.328 1 93 93 GLU B N 1
ATOM 1593 C CA . GLU B 1 93 ? -2.439 -8.312 9.523 1 93 93 GLU B CA 1
ATOM 1594 C C . GLU B 1 93 ? -1.576 -8.125 8.281 1 93 93 GLU B C 1
ATOM 1596 O O . GLU B 1 93 ? -1.297 -9.086 7.559 1 93 93 GLU B O 1
ATOM 1601 N N . PHE B 1 94 ? -1.062 -6.945 8.164 1 93.62 94 PHE B N 1
ATOM 1602 C CA . PHE B 1 94 ? -0.237 -6.629 7.004 1 93.62 94 PHE B CA 1
ATOM 1603 C C . PHE B 1 94 ? 1.021 -7.492 6.98 1 93.62 94 PHE B C 1
ATOM 1605 O O . PHE B 1 94 ? 1.413 -7.996 5.926 1 93.62 94 PHE B O 1
ATOM 1612 N N . GLY B 1 95 ? 1.596 -7.551 8.148 1 93.06 95 GLY B N 1
ATOM 1613 C CA . GLY B 1 95 ? 2.82 -8.336 8.211 1 93.06 95 GLY B CA 1
ATOM 1614 C C . GLY B 1 95 ? 2.631 -9.773 7.781 1 93.06 95 GLY B C 1
ATOM 1615 O O . GLY B 1 95 ? 3.477 -10.336 7.078 1 93.06 95 GLY B O 1
ATOM 1616 N N . MET B 1 96 ? 1.516 -10.367 8.18 1 94.5 96 MET B N 1
ATOM 1617 C CA . MET B 1 96 ? 1.212 -11.75 7.801 1 94.5 96 MET B CA 1
ATOM 1618 C C . MET B 1 96 ? 0.968 -11.859 6.301 1 94.5 96 MET B C 1
ATOM 1620 O O . MET B 1 96 ? 1.5 -12.758 5.645 1 94.5 96 MET B O 1
ATOM 1624 N N . LEU B 1 97 ? 0.183 -10.984 5.699 1 96.44 97 LEU B N 1
ATOM 1625 C CA . LEU B 1 97 ? -0.095 -10.969 4.27 1 96.44 97 LEU B CA 1
ATOM 1626 C C . LEU B 1 97 ? 1.195 -10.844 3.465 1 96.44 97 LEU B C 1
ATOM 1628 O O . LEU B 1 97 ? 1.408 -11.586 2.504 1 96.44 97 LEU B O 1
ATOM 1632 N N . LYS B 1 98 ? 1.996 -9.938 3.938 1 96.31 98 LYS B N 1
ATOM 1633 C CA . LYS B 1 98 ? 3.27 -9.719 3.26 1 96.31 98 LYS B CA 1
ATOM 1634 C C . LYS B 1 98 ? 4.156 -10.953 3.338 1 96.31 98 LYS B C 1
ATOM 1636 O O . LYS B 1 98 ? 4.801 -11.328 2.354 1 96.31 98 LYS B O 1
ATOM 1641 N N . ARG B 1 99 ? 4.211 -11.547 4.465 1 96.25 99 ARG B N 1
ATOM 1642 C CA . ARG B 1 99 ? 5.027 -12.742 4.629 1 96.25 99 ARG B CA 1
ATOM 1643 C C . ARG B 1 99 ? 4.555 -13.859 3.701 1 96.25 99 ARG B C 1
ATOM 1645 O O . ARG B 1 99 ? 5.367 -14.539 3.076 1 96.25 99 ARG B O 1
ATOM 1652 N N . LYS B 1 100 ? 3.268 -14.055 3.652 1 97.5 100 LYS B N 1
ATOM 1653 C CA . LYS B 1 100 ? 2.727 -15.086 2.768 1 97.5 100 LYS B CA 1
ATOM 1654 C C . LYS B 1 100 ? 3.07 -14.789 1.311 1 97.5 100 LYS B C 1
ATOM 1656 O O . LYS B 1 100 ? 3.432 -15.703 0.559 1 97.5 100 LYS B O 1
ATOM 1661 N N . ALA B 1 101 ? 2.945 -13.547 0.912 1 97.94 101 ALA B N 1
ATOM 1662 C CA . ALA B 1 101 ? 3.32 -13.156 -0.446 1 97.94 101 ALA B CA 1
ATOM 1663 C C . ALA B 1 101 ? 4.805 -13.414 -0.698 1 97.94 101 ALA B C 1
ATOM 1665 O O . ALA B 1 101 ? 5.188 -13.867 -1.777 1 97.94 101 ALA B O 1
ATOM 1666 N N . GLN B 1 102 ? 5.582 -13.109 0.33 1 97.25 102 GLN B N 1
ATOM 1667 C CA . GLN B 1 102 ? 7.027 -13.289 0.226 1 97.25 102 GLN B CA 1
ATOM 1668 C C . GLN B 1 102 ? 7.391 -14.758 0.038 1 97.25 102 GLN B C 1
ATOM 1670 O O . GLN B 1 102 ? 8.234 -15.094 -0.796 1 97.25 102 GLN B O 1
ATOM 1675 N N . VAL B 1 103 ? 6.793 -15.578 0.795 1 97.56 103 VAL B N 1
ATOM 1676 C CA . VAL B 1 103 ? 7.039 -17.016 0.706 1 97.56 103 VAL B CA 1
ATOM 1677 C C . VAL B 1 103 ? 6.648 -17.516 -0.681 1 97.56 103 VAL B C 1
ATOM 1679 O O . VAL B 1 103 ? 7.426 -18.234 -1.333 1 97.56 103 VAL B O 1
ATOM 1682 N N . LEU B 1 104 ? 5.48 -17.125 -1.166 1 97.44 104 LEU B N 1
ATOM 1683 C CA . LEU B 1 104 ? 5.023 -17.547 -2.486 1 97.44 104 LEU B CA 1
ATOM 1684 C C . LEU B 1 104 ? 5.953 -17.016 -3.576 1 97.44 104 LEU B C 1
ATOM 1686 O O . LEU B 1 104 ? 6.266 -17.734 -4.531 1 97.44 104 LEU B O 1
ATOM 1690 N N . ARG B 1 105 ? 6.281 -15.75 -3.391 1 96.69 105 ARG B N 1
ATOM 1691 C CA . ARG B 1 105 ? 7.18 -15.133 -4.359 1 96.69 105 ARG B CA 1
ATOM 1692 C C . ARG B 1 105 ? 8.477 -15.922 -4.488 1 96.69 105 ARG B C 1
ATOM 1694 O O . ARG B 1 105 ? 8.953 -16.156 -5.598 1 96.69 105 ARG B O 1
ATOM 1701 N N . GLU B 1 106 ? 9.047 -16.312 -3.373 1 95.88 106 GLU B N 1
ATOM 1702 C CA . GLU B 1 106 ? 10.305 -17.062 -3.352 1 95.88 106 GLU B CA 1
ATOM 1703 C C . GLU B 1 106 ? 10.141 -18.422 -4.023 1 95.88 106 GLU B C 1
ATOM 1705 O O . GLU B 1 106 ? 11.031 -18.859 -4.754 1 95.88 106 GLU B O 1
ATOM 1710 N N . TYR B 1 107 ? 9.055 -19.062 -3.811 1 94.31 107 TYR B N 1
ATOM 1711 C CA . TYR B 1 107 ? 8.781 -20.375 -4.387 1 94.31 107 TYR B CA 1
ATOM 1712 C C . TYR B 1 107 ? 8.555 -20.266 -5.891 1 94.31 107 TYR B C 1
ATOM 1714 O O . TYR B 1 107 ? 8.938 -21.156 -6.645 1 94.31 107 TYR B O 1
ATOM 1722 N N . LEU B 1 108 ? 7.949 -19.188 -6.348 1 94.12 108 LEU B N 1
ATOM 1723 C CA . LEU B 1 108 ? 7.469 -19.109 -7.723 1 94.12 108 LEU B CA 1
ATOM 1724 C C . LEU B 1 108 ? 8.516 -18.453 -8.617 1 94.12 108 LEU B C 1
ATOM 1726 O O . LEU B 1 108 ? 8.438 -18.562 -9.844 1 94.12 108 LEU B O 1
ATOM 1730 N N . GLN B 1 109 ? 9.422 -17.781 -8.031 1 93.38 109 GLN B N 1
ATOM 1731 C CA . GLN B 1 109 ? 10.352 -16.969 -8.805 1 93.38 109 GLN B CA 1
ATOM 1732 C C . GLN B 1 109 ? 11.102 -17.828 -9.836 1 93.38 109 GLN B C 1
ATOM 1734 O O . GLN B 1 109 ? 11.086 -17.516 -11.023 1 93.38 109 GLN B O 1
ATOM 1739 N N . GLU B 1 110 ? 11.758 -18.859 -9.414 1 89.69 110 GLU B N 1
ATOM 1740 C CA . GLU B 1 110 ? 12.578 -19.688 -10.297 1 89.69 110 GLU B CA 1
ATOM 1741 C C . GLU B 1 110 ? 11.719 -20.422 -11.32 1 89.69 110 GLU B C 1
ATOM 1743 O O . GLU B 1 110 ? 11.977 -20.359 -12.523 1 89.69 110 GLU B O 1
ATOM 1748 N N . PRO B 1 111 ? 10.68 -21.062 -10.875 1 87.62 111 PRO B N 1
ATOM 1749 C CA . PRO B 1 111 ? 9.836 -21.766 -11.836 1 87.62 111 PRO B CA 1
ATOM 1750 C C . PRO B 1 111 ? 9.258 -20.844 -12.906 1 87.62 111 PRO B C 1
ATOM 1752 O O . PRO B 1 111 ? 9.109 -21.25 -14.062 1 87.62 111 PRO B O 1
ATOM 1755 N N . LEU B 1 112 ? 8.867 -19.656 -12.609 1 88.75 112 LEU B N 1
ATOM 1756 C CA . LEU B 1 112 ? 8.234 -18.734 -13.555 1 88.75 112 LEU B CA 1
ATOM 1757 C C . LEU B 1 112 ? 9.273 -18.125 -14.492 1 88.75 112 LEU B C 1
ATOM 1759 O O . LEU B 1 112 ? 8.953 -17.734 -15.617 1 88.75 112 LEU B O 1
ATOM 1763 N N . GLN B 1 113 ? 10.406 -17.969 -13.984 1 86.62 113 GLN B N 1
ATOM 1764 C CA . GLN B 1 113 ? 11.477 -17.453 -14.828 1 86.62 113 GLN B CA 1
ATOM 1765 C C . GLN B 1 113 ? 11.859 -18.469 -15.906 1 86.62 113 GLN B C 1
ATOM 1767 O O . GLN B 1 113 ? 12.289 -18.078 -17 1 86.62 113 GLN B O 1
ATOM 1772 N N . GLN B 1 114 ? 11.711 -19.719 -15.57 1 79.38 114 GLN B N 1
ATOM 1773 C CA . GLN B 1 114 ? 12.125 -20.781 -16.484 1 79.38 114 GLN B CA 1
ATOM 1774 C C . GLN B 1 114 ? 11.055 -21.031 -17.547 1 79.38 114 GLN B C 1
ATOM 1776 O O . GLN B 1 114 ? 11.359 -21.547 -18.625 1 79.38 114 GLN B O 1
ATOM 1781 N N . VAL B 1 115 ? 9.844 -20.734 -17.203 1 71.56 115 VAL B N 1
ATOM 1782 C CA . VAL B 1 115 ? 8.766 -21.062 -18.141 1 71.56 115 VAL B CA 1
ATOM 1783 C C . VAL B 1 115 ? 8.43 -19.828 -18.984 1 71.56 115 VAL B C 1
ATOM 1785 O O . VAL B 1 115 ? 8.031 -19.969 -20.141 1 71.56 115 VAL B O 1
ATOM 1788 N N . PHE B 1 116 ? 8.633 -18.766 -18.344 1 60.78 116 PHE B N 1
ATOM 1789 C CA . PHE B 1 116 ? 8.258 -17.547 -19.062 1 60.78 116 PHE B CA 1
ATOM 1790 C C . PHE B 1 116 ? 9.461 -16.625 -19.234 1 60.78 116 PHE B C 1
ATOM 1792 O O . PHE B 1 116 ? 10.375 -16.625 -18.391 1 60.78 116 PHE B O 1
#

Nearest PDB structures (foldseek):
  5x6u-assembly1_B  TM=9.659E-01  e=4.296E-14  Homo sapiens
  5y3a-assembly2_G  TM=9.645E-01  e=4.296E-14  Homo sapiens
  6ehp-assembly1_B  TM=9.625E-01  e=4.296E-14  Homo sapiens
  5y3a-assembly1_B  TM=9.530E-01  e=7.628E-14  Homo sapiens
  4p6z-assembly1_S  TM=5.772E-01  e=3.128E-03  Homo sapiens